Protein AF-0000000074056307 (afdb_homodimer)

Sequence (234 aa):
MEKYLKNLDYAAALPLAQQVDYLPGQVISKTLAQNSAFGLTLFAIDKGEEISAHRSTGDALVIALDGTGEITIDDTKHMLHAGECIVMPAGHPHAVRAPEAFKMLLIVVFPPESATDMEKYLKNLDYAAALPLAQQVDYLPGQVISKTLAQNSAFGLTLFAIDKGEEISAHRSTGDALVIALDGTGEITIDDTKHMLHAGECIVMPAGHPHAVRAPEAFKMLLIVVFPPESATD

Organism: NCBI:txid44742

Solvent-accessible surface area (backbone atoms only — not comparable to full-atom values): 12028 Å² total; per-residue (Å²): 130,88,70,59,58,43,93,62,70,68,77,41,72,37,58,49,60,71,74,49,61,74,41,93,83,33,76,40,73,48,67,30,36,73,60,85,50,32,38,34,32,40,37,13,27,13,52,73,34,69,48,73,71,46,66,40,84,21,26,32,38,39,34,28,55,35,49,35,31,38,36,31,47,80,87,42,79,40,73,38,42,49,55,20,26,34,30,44,57,42,70,42,44,33,31,41,33,11,83,37,45,23,28,34,42,39,38,35,33,37,60,76,79,72,73,77,117,132,88,70,60,56,43,93,62,70,66,76,40,73,37,58,50,60,72,74,49,62,75,42,92,83,33,78,38,74,49,68,30,35,74,58,87,48,34,38,35,31,38,38,14,27,13,54,74,32,67,47,72,72,46,67,41,84,22,25,31,38,41,34,28,54,37,48,35,31,37,37,30,46,78,88,41,79,41,73,38,40,48,55,20,25,33,30,44,56,43,68,41,45,34,30,41,34,10,84,35,44,23,27,33,42,39,37,34,32,36,60,76,79,71,75,77,118

Foldseek 3Di:
DDDQFDQDDPPDDDLPQVSDDDDPPDKDKDWGHDDPFKTKMKIKAAAFGKDDKDFAQFKKKKAWAAAWKWKAWQNDIDIDHHGDMDIHGHPIIMMIHHNHITMIIMMTGHDDDPPPD/DDDQFDQDDPPDDDLPQVSDDDDPPDKDKDWGHDDPFKTKMKIKAAAFGKDDKDFAQFKKKKAWAAAWKWKAWQNDIDIDHHGDMDIHGHPIIMMIHHNHITMIIMMTGHDDDPPPD

Nearest PDB structures (foldseek):
  1yhf-assembly1_A  TM=9.799E-01  e=1.989E-14  Streptococcus pyogenes M1 GAS
  2ozj-assembly2_B-3  TM=9.656E-01  e=4.680E-12  Desulfitobacterium hafniense DCB-2
  3rns-assembly1_A  TM=9.842E-01  e=1.783E-09  Leptotrichia buccalis C-1013-b
  7zyb-assembly1_A  TM=7.632E-01  e=8.418E-08  Bacteroides eggerthii DSM 20697
  2pfw-assembly1_B  TM=7.815E-01  e=1.363E-07  Shewanella frigidimarina NCIMB 400

InterPro domains:
  IPR011051 RmlC-like cupin domain superfamily [SSF51182] (11-112)
  IPR013096 Cupin 2, conserved barrel [PF07883] (42-109)
  IPR014710 RmlC-like jelly roll fold [G3DSA:2.60.120.10] (2-111)

Structure (mmCIF, N/CA/C/O backbone):
data_AF-0000000074056307-model_v1
#
loop_
_entity.id
_entity.type
_entity.pdbx_description
1 polymer Cupin
#
loop_
_atom_site.group_PDB
_atom_site.id
_atom_site.type_symbol
_atom_site.label_atom_id
_atom_site.label_alt_id
_atom_site.label_comp_id
_atom_site.label_asym_id
_atom_site.label_entity_id
_atom_site.label_seq_id
_atom_site.pdbx_PDB_ins_code
_atom_site.Cartn_x
_atom_site.Cartn_y
_atom_site.Cartn_z
_atom_site.occupancy
_atom_site.B_iso_or_equiv
_atom_site.auth_seq_id
_atom_site.auth_comp_id
_atom_site.auth_asym_id
_atom_site.auth_atom_id
_atom_site.pdbx_PDB_model_num
ATOM 1 N N . MET A 1 1 ? 20.797 8.414 9.352 1 61.75 1 MET A N 1
ATOM 2 C CA . MET A 1 1 ? 19.406 8.281 9.789 1 61.75 1 MET A CA 1
ATOM 3 C C . MET A 1 1 ? 18.844 6.926 9.398 1 61.75 1 MET A C 1
ATOM 5 O O . MET A 1 1 ? 19.172 6.383 8.344 1 61.75 1 MET A O 1
ATOM 9 N N . GLU A 1 2 ? 18.203 6.188 10.352 1 80.38 2 GLU A N 1
ATOM 10 C CA . GLU A 1 2 ? 17.766 4.828 10.07 1 80.38 2 GLU A CA 1
ATOM 11 C C . GLU A 1 2 ? 16.625 4.816 9.055 1 80.38 2 GLU A C 1
ATOM 13 O O . GLU A 1 2 ? 15.742 5.684 9.086 1 80.38 2 GLU A O 1
ATOM 18 N N . LYS A 1 3 ? 16.844 4.078 8.008 1 92.38 3 LYS A N 1
ATOM 19 C CA . LYS A 1 3 ? 15.82 3.9 6.988 1 92.38 3 LYS A CA 1
ATOM 20 C C . LYS A 1 3 ? 15.094 2.566 7.16 1 92.38 3 LYS A C 1
ATOM 22 O O . LYS A 1 3 ? 15.734 1.511 7.195 1 92.38 3 LYS A O 1
ATOM 27 N N . TYR A 1 4 ? 13.82 2.689 7.324 1 95.94 4 TYR A N 1
ATOM 28 C CA . TYR A 1 4 ? 13.016 1.491 7.516 1 95.94 4 TYR A CA 1
ATOM 29 C C . TYR A 1 4 ? 12.32 1.09 6.219 1 95.94 4 TYR A C 1
ATOM 31 O O . TYR A 1 4 ? 11.711 0.02 6.141 1 95.94 4 TYR A O 1
ATOM 39 N N . LEU A 1 5 ? 12.32 1.986 5.273 1 97.44 5 LEU A N 1
ATOM 40 C CA . LEU A 1 5 ? 11.938 1.704 3.896 1 97.44 5 LEU A CA 1
ATOM 41 C C . LEU A 1 5 ? 13.148 1.803 2.967 1 97.44 5 LEU A C 1
ATOM 43 O O . LEU A 1 5 ? 14 2.672 3.143 1 97.44 5 LEU A O 1
ATOM 47 N N . LYS A 1 6 ? 13.188 0.95 2.059 1 97.44 6 LYS A N 1
ATOM 48 C CA . LYS A 1 6 ? 14.297 0.977 1.114 1 97.44 6 LYS A CA 1
ATOM 49 C C . LYS A 1 6 ? 13.797 1.051 -0.325 1 97.44 6 LYS A C 1
ATOM 51 O O . LYS A 1 6 ? 12.594 0.936 -0.576 1 97.44 6 LYS A O 1
ATOM 56 N N . ASN A 1 7 ? 14.664 1.436 -1.275 1 97.94 7 ASN A N 1
ATOM 57 C CA . ASN A 1 7 ? 14.461 1.394 -2.721 1 97.94 7 ASN A CA 1
ATOM 58 C C . ASN A 1 7 ? 13.5 2.48 -3.184 1 97.94 7 ASN A C 1
ATOM 60 O O . ASN A 1 7 ? 12.914 2.379 -4.266 1 97.94 7 ASN A O 1
ATOM 64 N N . LEU A 1 8 ? 13.188 3.391 -2.406 1 98.19 8 LEU A N 1
ATOM 65 C CA . LEU A 1 8 ? 12.461 4.605 -2.748 1 98.19 8 LEU A CA 1
ATOM 66 C C . LEU A 1 8 ? 13.188 5.844 -2.23 1 98.19 8 LEU A C 1
ATOM 68 O O . LEU A 1 8 ? 13.727 5.832 -1.121 1 98.19 8 LEU A O 1
ATOM 72 N N . ASP A 1 9 ? 13.25 6.91 -2.998 1 97.69 9 ASP A N 1
ATOM 73 C CA . ASP A 1 9 ? 13.758 8.188 -2.502 1 97.69 9 ASP A CA 1
ATOM 74 C C . ASP A 1 9 ? 12.836 8.758 -1.421 1 97.69 9 ASP A C 1
ATOM 76 O O . ASP A 1 9 ? 11.617 8.656 -1.519 1 97.69 9 ASP A O 1
ATOM 80 N N . TYR A 1 10 ? 13.469 9.344 -0.453 1 97.69 10 TYR A N 1
ATOM 81 C CA . TYR A 1 10 ? 12.727 9.969 0.637 1 97.69 10 TYR A CA 1
ATOM 82 C C . TYR A 1 10 ? 12.344 11.398 0.29 1 97.69 10 TYR A C 1
ATOM 84 O O . TYR A 1 10 ? 13.055 12.07 -0.469 1 97.69 10 TYR A O 1
ATOM 92 N N . ALA A 1 11 ? 11.211 11.844 0.815 1 97.62 11 ALA A N 1
ATOM 93 C CA . ALA A 1 11 ? 10.766 13.234 0.749 1 97.62 11 ALA A CA 1
ATOM 94 C C . ALA A 1 11 ? 10.695 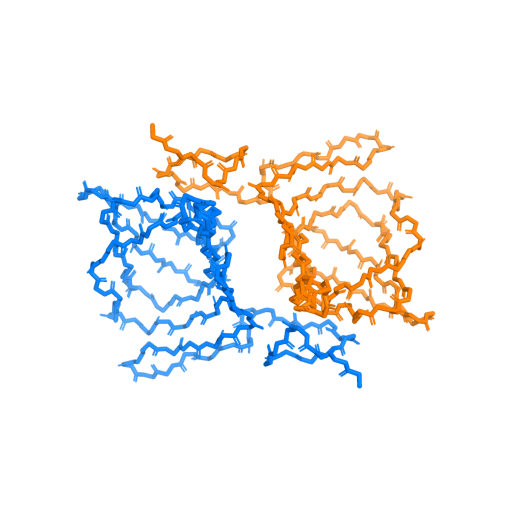13.719 -0.696 1 97.62 11 ALA A C 1
ATOM 96 O O . ALA A 1 11 ? 11.148 14.82 -1.012 1 97.62 11 ALA A O 1
ATOM 97 N N . ALA A 1 12 ? 10.188 12.875 -1.576 1 98.25 12 ALA A N 1
ATOM 98 C CA . ALA A 1 12 ? 9.938 13.203 -2.979 1 98.25 12 ALA A CA 1
ATOM 99 C C . ALA A 1 12 ? 8.68 12.508 -3.492 1 98.25 12 ALA A C 1
ATOM 101 O O . ALA A 1 12 ? 8.469 11.32 -3.23 1 98.25 12 ALA A O 1
ATOM 102 N N . ALA A 1 13 ? 7.84 13.258 -4.184 1 98.75 13 ALA A N 1
ATOM 103 C CA . ALA A 1 13 ? 6.707 12.641 -4.859 1 98.75 13 ALA A CA 1
ATOM 104 C C . ALA A 1 13 ? 7.168 11.789 -6.043 1 98.75 13 ALA A C 1
ATOM 106 O O . ALA A 1 13 ? 7.855 12.289 -6.938 1 98.75 13 ALA A O 1
ATOM 107 N N . LEU A 1 14 ? 6.82 10.602 -6.027 1 98.88 14 LEU A N 1
ATOM 108 C CA . LEU A 1 14 ? 7.266 9.656 -7.055 1 98.88 14 LEU A CA 1
ATOM 109 C C . LEU A 1 14 ? 6.074 8.961 -7.703 1 98.88 14 LEU A C 1
ATOM 111 O O . LEU A 1 14 ? 5.121 8.586 -7.02 1 98.88 14 LEU A O 1
ATOM 115 N N . PRO A 1 15 ? 6.07 8.789 -9.023 1 98.81 15 PRO A N 1
ATOM 116 C CA . PRO A 1 15 ? 5.07 7.898 -9.609 1 98.81 15 PRO A CA 1
ATOM 117 C C . PRO A 1 15 ? 5.266 6.441 -9.195 1 98.81 15 PRO A C 1
ATOM 119 O O . PRO A 1 15 ? 6.234 5.801 -9.617 1 98.81 15 PRO A O 1
ATOM 122 N N . LEU A 1 16 ? 4.395 5.902 -8.438 1 98.88 16 LEU A N 1
ATOM 123 C CA . LEU A 1 16 ? 4.613 4.621 -7.773 1 98.88 16 LEU A CA 1
ATOM 124 C C . LEU A 1 16 ? 4.809 3.508 -8.797 1 98.88 16 LEU A C 1
ATOM 126 O O . LEU A 1 16 ? 5.738 2.709 -8.68 1 98.88 16 LEU A O 1
ATOM 130 N N . ALA A 1 17 ? 3.945 3.48 -9.82 1 98.81 17 ALA A N 1
ATOM 131 C CA . ALA A 1 17 ? 4.012 2.418 -10.812 1 98.81 17 ALA A CA 1
ATOM 132 C C . ALA A 1 17 ? 5.332 2.457 -11.578 1 98.81 17 ALA A C 1
ATOM 134 O O . ALA A 1 17 ? 5.766 1.447 -12.133 1 98.81 17 ALA A O 1
ATOM 135 N N . GLN A 1 18 ? 5.988 3.578 -11.57 1 98.75 18 GLN A N 1
ATOM 136 C CA . GLN A 1 18 ? 7.223 3.742 -12.336 1 98.75 18 GLN A CA 1
ATOM 137 C C . GLN A 1 18 ? 8.445 3.4 -11.484 1 98.75 18 GLN A C 1
ATOM 139 O O . GLN A 1 18 ? 9.578 3.449 -11.969 1 98.75 18 GLN A O 1
ATOM 144 N N . GLN A 1 19 ? 8.219 3.045 -10.258 1 98.81 19 GLN A N 1
ATOM 145 C CA . GLN A 1 19 ? 9.328 2.67 -9.383 1 98.81 19 GLN A CA 1
ATOM 146 C C . GLN A 1 19 ? 9.758 1.227 -9.633 1 98.81 19 GLN A C 1
ATOM 148 O O . GLN A 1 19 ? 10.688 0.733 -8.992 1 98.81 19 GLN A O 1
ATOM 153 N N . VAL A 1 20 ? 9.133 0.511 -10.469 1 98.75 20 VAL A N 1
ATOM 154 C CA . VAL A 1 20 ? 9.516 -0.81 -10.961 1 98.75 20 VAL A CA 1
ATOM 155 C C . VAL A 1 20 ? 9.227 -0.902 -12.461 1 98.75 20 VAL A C 1
ATOM 157 O O . VAL A 1 20 ? 8.203 -0.395 -12.93 1 98.75 20 VAL A O 1
ATOM 160 N N . ASP A 1 21 ? 10.094 -1.549 -13.203 1 98.62 21 ASP A N 1
ATOM 161 C CA . ASP A 1 21 ? 9.961 -1.559 -14.656 1 98.62 21 ASP A CA 1
ATOM 162 C C . ASP A 1 21 ? 9.664 -2.967 -15.164 1 98.62 21 ASP A C 1
ATOM 164 O O . ASP A 1 21 ? 10.18 -3.949 -14.633 1 98.62 21 ASP A O 1
ATOM 168 N N . TYR A 1 22 ? 8.852 -2.943 -16.203 1 98.62 22 TYR A N 1
ATOM 169 C CA . TYR A 1 22 ? 8.688 -4.195 -16.938 1 98.62 22 TYR A CA 1
ATOM 170 C C . TYR A 1 22 ? 9.984 -4.602 -17.625 1 98.62 22 TYR A C 1
ATOM 172 O O . TYR A 1 22 ? 10.703 -3.756 -18.156 1 98.62 22 TYR A O 1
ATOM 180 N N . LEU A 1 23 ? 10.305 -5.871 -17.531 1 98.56 23 LEU A N 1
ATOM 181 C CA . LEU A 1 23 ? 11.359 -6.461 -18.359 1 98.56 23 LEU A CA 1
ATOM 182 C C . LEU A 1 23 ? 10.836 -7.676 -19.109 1 98.56 23 LEU A C 1
ATOM 184 O O . LEU A 1 23 ? 10.086 -8.484 -18.562 1 98.56 23 LEU A O 1
ATOM 188 N N . PRO A 1 24 ? 11.219 -7.738 -20.359 1 98.12 24 PRO A N 1
ATOM 189 C CA . PRO A 1 24 ? 10.664 -8.805 -21.203 1 98.12 24 PRO A CA 1
ATOM 190 C C . PRO A 1 24 ? 10.875 -10.195 -20.594 1 98.12 24 PRO A C 1
ATOM 192 O O . PRO A 1 24 ? 12.008 -10.562 -20.281 1 98.12 24 PRO A O 1
ATOM 195 N N . GLY A 1 25 ? 9.742 -10.898 -20.422 1 98.5 25 GLY A N 1
ATOM 196 C CA . GLY A 1 25 ? 9.773 -12.289 -20 1 98.5 25 GLY A CA 1
ATOM 197 C C . GLY A 1 25 ? 10.148 -12.469 -18.547 1 98.5 25 GLY A C 1
ATOM 198 O O . GLY A 1 25 ? 10.586 -13.539 -18.141 1 98.5 25 GLY A O 1
ATOM 199 N N . GLN A 1 26 ? 10.039 -11.422 -17.719 1 98.5 26 GLN A N 1
ATOM 200 C CA . GLN A 1 26 ? 10.547 -11.508 -16.344 1 98.5 26 GLN A CA 1
ATOM 201 C C . GLN A 1 26 ? 9.492 -11.039 -15.344 1 98.5 26 GLN A C 1
ATOM 203 O O . GLN A 1 26 ? 8.547 -10.344 -15.711 1 98.5 26 GLN A O 1
ATOM 208 N N . VAL A 1 27 ? 9.578 -11.57 -14.219 1 98.75 27 VAL A N 1
ATOM 209 C CA . VAL A 1 27 ? 8.969 -11 -13.016 1 98.75 27 VAL A CA 1
ATOM 210 C C . VAL A 1 27 ? 10.016 -10.234 -12.219 1 98.75 27 VAL A C 1
ATOM 212 O O . VAL A 1 27 ? 11.016 -10.805 -11.773 1 98.75 27 VAL A O 1
ATOM 215 N N . ILE A 1 28 ? 9.852 -8.922 -12.148 1 98.75 28 ILE A N 1
ATOM 216 C CA . ILE A 1 28 ? 10.781 -8.07 -11.414 1 98.75 28 ILE A CA 1
ATOM 217 C C . ILE A 1 28 ? 10.156 -7.66 -10.086 1 98.75 28 ILE A C 1
ATOM 219 O O . ILE A 1 28 ? 8.961 -7.355 -10.016 1 98.75 28 ILE A O 1
ATOM 223 N N . SER A 1 29 ? 10.906 -7.652 -9 1 98.44 29 SER A N 1
ATOM 224 C CA . SER A 1 29 ? 10.391 -7.223 -7.707 1 98.44 29 SER A CA 1
ATOM 225 C C . SER A 1 29 ? 11.352 -6.262 -7.02 1 98.44 29 SER A C 1
ATOM 227 O O . SER A 1 29 ? 12.547 -6.25 -7.324 1 98.44 29 SER A O 1
ATOM 229 N N . LYS A 1 30 ? 10.852 -5.418 -6.254 1 98.5 30 LYS A N 1
ATOM 230 C CA . LYS A 1 30 ? 11.562 -4.496 -5.375 1 98.5 30 LYS A CA 1
ATOM 231 C C . LYS A 1 30 ? 10.961 -4.496 -3.973 1 98.5 30 LYS A C 1
ATOM 233 O O . LYS A 1 30 ? 9.836 -4.027 -3.771 1 98.5 30 LYS A O 1
ATOM 238 N N . THR A 1 31 ? 11.711 -5.051 -3.023 1 98.69 31 THR A N 1
ATOM 239 C CA . THR A 1 31 ? 11.234 -5.051 -1.645 1 98.69 31 THR A CA 1
ATOM 240 C C . THR A 1 31 ? 11.438 -3.68 -1.005 1 98.69 31 THR A C 1
ATOM 242 O O . THR A 1 31 ? 12.539 -3.125 -1.046 1 98.69 31 THR A O 1
ATOM 245 N N . LEU A 1 32 ? 10.453 -3.154 -0.424 1 98.75 32 LEU A N 1
ATOM 246 C CA . LEU A 1 32 ? 10.508 -1.835 0.195 1 98.75 32 LEU A CA 1
ATOM 247 C C . LEU A 1 32 ? 10.719 -1.95 1.702 1 98.75 32 LEU A C 1
ATOM 249 O O . LEU A 1 32 ? 11.328 -1.073 2.318 1 98.75 32 LEU A O 1
ATOM 253 N N . ALA A 1 33 ? 10.125 -2.984 2.295 1 98.12 33 ALA A N 1
ATOM 254 C CA . ALA A 1 33 ? 10.266 -3.305 3.715 1 98.12 33 ALA A CA 1
ATOM 255 C C . ALA A 1 33 ? 9.867 -4.754 3.99 1 98.12 33 ALA A C 1
ATOM 257 O O . ALA A 1 33 ? 9.023 -5.316 3.291 1 98.12 33 ALA A O 1
ATOM 258 N N . GLN A 1 34 ? 10.516 -5.301 4.941 1 96.44 34 GLN A N 1
ATOM 259 C CA . GLN A 1 34 ? 10.203 -6.672 5.328 1 96.44 34 GLN A CA 1
ATOM 260 C C . GLN A 1 34 ? 10.688 -6.977 6.738 1 96.44 34 GLN A C 1
ATOM 262 O O . GLN A 1 34 ? 11.805 -6.605 7.109 1 96.44 34 GLN A O 1
ATOM 267 N N . ASN A 1 35 ? 9.859 -7.57 7.488 1 94.19 35 ASN A N 1
ATOM 268 C CA . ASN A 1 35 ? 10.227 -8.141 8.781 1 94.19 35 ASN A CA 1
ATOM 269 C C . ASN A 1 35 ? 9.312 -9.305 9.164 1 94.19 35 ASN A C 1
ATOM 271 O O . ASN A 1 35 ? 8.656 -9.891 8.297 1 94.19 35 ASN A O 1
ATOM 275 N N . SER A 1 36 ? 9.352 -9.727 10.445 1 93.44 36 SER A N 1
ATOM 276 C CA . SER A 1 36 ? 8.609 -10.914 10.844 1 93.44 36 SER A CA 1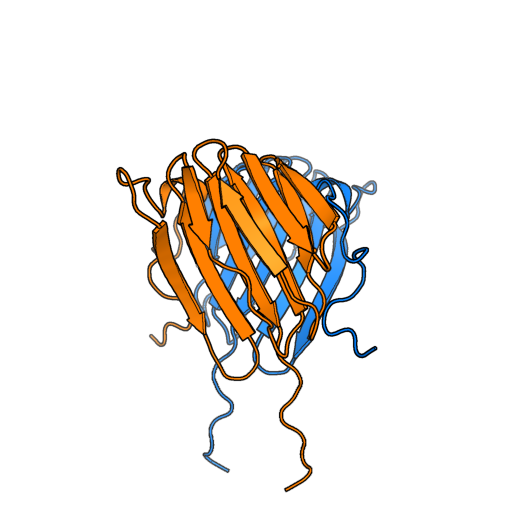
ATOM 277 C C . SER A 1 36 ? 7.105 -10.664 10.812 1 93.44 36 SER A C 1
ATOM 279 O O . SER A 1 36 ? 6.312 -11.602 10.773 1 93.44 36 SER A O 1
ATOM 281 N N . ALA A 1 37 ? 6.699 -9.383 10.766 1 95.19 37 ALA A N 1
ATOM 282 C CA . ALA A 1 37 ? 5.281 -9.062 10.922 1 95.19 37 ALA A CA 1
ATOM 283 C C . ALA A 1 37 ? 4.641 -8.758 9.57 1 95.19 37 ALA A C 1
ATOM 285 O O . ALA A 1 37 ? 3.416 -8.82 9.43 1 95.19 37 ALA A O 1
ATOM 286 N N . PHE A 1 38 ? 5.539 -8.344 8.641 1 96.62 38 PHE A N 1
ATOM 287 C CA . PHE A 1 38 ? 4.914 -7.973 7.371 1 96.62 38 PHE A CA 1
ATOM 288 C C . PHE A 1 38 ? 5.953 -7.91 6.258 1 96.62 38 PHE A C 1
ATOM 290 O O . PHE A 1 38 ? 7.152 -8.008 6.512 1 96.62 38 PHE A O 1
ATOM 297 N N . GLY A 1 39 ? 5.516 -7.789 5.047 1 97.88 39 GLY A N 1
ATOM 298 C CA . GLY A 1 39 ? 6.305 -7.516 3.857 1 97.88 39 GLY A CA 1
ATOM 299 C C . GLY A 1 39 ? 5.641 -6.527 2.916 1 97.88 39 GLY A C 1
ATOM 300 O O . GLY A 1 39 ? 4.418 -6.523 2.777 1 97.88 39 GLY A O 1
ATOM 301 N N . LEU A 1 40 ? 6.402 -5.695 2.299 1 98.81 40 LEU A N 1
ATOM 302 C CA . LEU A 1 40 ? 6.008 -4.664 1.345 1 98.81 40 LEU A CA 1
ATOM 303 C C . LEU A 1 40 ? 6.875 -4.719 0.093 1 98.81 40 LEU A C 1
ATOM 305 O O . LEU A 1 40 ? 8.07 -4.414 0.147 1 98.81 40 LEU A O 1
ATOM 309 N N . THR A 1 41 ? 6.258 -5.125 -0.997 1 98.88 41 THR A N 1
ATOM 310 C CA . THR A 1 41 ? 7.062 -5.398 -2.182 1 98.88 41 THR A CA 1
ATOM 311 C C . THR A 1 41 ? 6.352 -4.918 -3.443 1 98.88 41 THR A C 1
ATOM 313 O O . THR A 1 41 ? 5.148 -5.137 -3.604 1 98.88 41 THR A O 1
ATOM 316 N N . LEU A 1 42 ? 7.086 -4.258 -4.348 1 98.94 42 LEU A N 1
ATOM 317 C CA . LEU A 1 42 ? 6.613 -3.949 -5.691 1 98.94 42 LEU A CA 1
ATOM 318 C C . LEU A 1 42 ? 6.926 -5.094 -6.652 1 98.94 42 LEU A C 1
ATOM 320 O O . LEU A 1 42 ? 7.992 -5.703 -6.57 1 98.94 42 LEU A O 1
ATOM 324 N N . PHE A 1 43 ? 5.996 -5.34 -7.582 1 98.88 43 PHE A N 1
ATOM 325 C CA . PHE A 1 43 ? 6.227 -6.312 -8.641 1 98.88 43 PHE A CA 1
ATOM 326 C C . PHE A 1 43 ? 5.875 -5.719 -10.008 1 98.88 43 PHE A C 1
ATOM 328 O O . PHE A 1 43 ? 4.902 -4.977 -10.133 1 98.88 43 PHE A O 1
ATOM 335 N N . ALA A 1 44 ? 6.648 -6.043 -10.969 1 98.94 44 ALA A N 1
ATOM 336 C CA . ALA A 1 44 ? 6.309 -5.91 -12.383 1 98.94 44 ALA A CA 1
ATOM 337 C C . ALA A 1 44 ? 6.363 -7.266 -13.086 1 98.94 44 ALA A C 1
ATOM 339 O O . ALA A 1 44 ? 7.398 -7.934 -13.078 1 98.94 44 ALA A O 1
ATOM 340 N N . ILE A 1 45 ? 5.297 -7.652 -13.625 1 98.88 45 ILE A N 1
ATOM 341 C CA . ILE A 1 45 ? 5.16 -8.953 -14.266 1 98.88 45 ILE A CA 1
ATOM 342 C C . ILE A 1 45 ? 4.879 -8.773 -15.75 1 98.88 45 ILE A C 1
ATOM 344 O O . ILE A 1 45 ? 3.838 -8.234 -16.125 1 98.88 45 ILE A O 1
ATOM 348 N N . ASP A 1 46 ? 5.777 -9.203 -16.578 1 98.88 46 ASP A N 1
ATOM 349 C CA . ASP A 1 46 ? 5.594 -9.047 -18.016 1 98.88 46 ASP A CA 1
ATOM 350 C C . ASP A 1 46 ? 4.434 -9.914 -18.516 1 98.88 46 ASP A C 1
ATOM 352 O O . ASP A 1 46 ? 4.035 -10.867 -17.844 1 98.88 46 ASP A O 1
ATOM 356 N N . LYS A 1 47 ? 3.893 -9.461 -19.641 1 98.56 47 LYS A N 1
ATOM 357 C CA . LYS A 1 47 ? 2.809 -10.211 -20.266 1 98.56 47 LYS A CA 1
ATOM 358 C C . LYS A 1 47 ? 3.158 -11.688 -20.391 1 98.56 47 LYS A C 1
ATOM 360 O O . LYS A 1 47 ? 4.23 -12.039 -20.891 1 98.56 47 LYS A O 1
ATOM 365 N N . GLY A 1 48 ? 2.27 -12.477 -19.891 1 98.25 48 GLY A N 1
ATOM 366 C CA . GLY A 1 48 ? 2.438 -13.914 -20.047 1 98.25 48 GLY A CA 1
ATOM 367 C C . GLY A 1 48 ? 3.152 -14.555 -18.875 1 98.25 48 GLY A C 1
ATOM 368 O O . GLY A 1 48 ? 3.139 -15.781 -18.719 1 98.25 48 GLY A O 1
ATOM 369 N N . GLU A 1 49 ? 3.793 -13.805 -18.016 1 98.56 49 GLU A N 1
ATOM 370 C CA . GLU A 1 49 ? 4.504 -14.328 -16.844 1 98.56 49 GLU A CA 1
ATOM 371 C C . GLU A 1 49 ? 3.564 -14.5 -15.664 1 98.56 49 GLU A C 1
ATOM 373 O O . GLU A 1 49 ? 2.426 -14.031 -15.688 1 98.56 49 GLU A O 1
ATOM 378 N N . GLU A 1 50 ? 4.055 -15.258 -14.688 1 98.12 50 GLU A N 1
ATOM 379 C CA . GLU A 1 50 ? 3.211 -15.555 -13.539 1 98.12 50 GLU A CA 1
ATOM 380 C C . GLU A 1 50 ? 4.055 -15.797 -12.289 1 98.12 50 GLU A C 1
ATOM 382 O O . GLU A 1 50 ? 5.258 -16.047 -12.383 1 98.12 50 GLU A O 1
ATOM 387 N N . ILE A 1 51 ? 3.469 -15.555 -11.211 1 97.62 51 ILE A N 1
ATOM 388 C CA . ILE A 1 51 ? 3.924 -16.078 -9.93 1 97.62 51 ILE A CA 1
ATOM 389 C C . ILE A 1 51 ? 3.105 -17.312 -9.547 1 97.62 51 ILE A C 1
ATOM 391 O O . ILE A 1 51 ? 1.899 -17.203 -9.312 1 97.62 51 ILE A O 1
ATOM 395 N N . SER A 1 52 ? 3.75 -18.391 -9.445 1 95.69 52 SER A N 1
ATOM 396 C CA . SER A 1 52 ? 3.098 -19.688 -9.289 1 95.69 52 SER A CA 1
ATOM 397 C C . SER A 1 52 ? 2.359 -19.766 -7.953 1 95.69 52 SER A C 1
ATOM 399 O O . SER A 1 52 ? 2.67 -19.031 -7.02 1 95.69 52 SER A O 1
ATOM 401 N N . ALA A 1 53 ? 1.499 -20.688 -7.898 1 94.5 53 ALA A N 1
ATOM 402 C CA . ALA A 1 53 ? 0.649 -20.859 -6.723 1 94.5 53 ALA A CA 1
ATOM 403 C C . ALA A 1 53 ? 1.484 -21.172 -5.484 1 94.5 53 ALA A C 1
ATOM 405 O O . ALA A 1 53 ? 2.449 -21.938 -5.551 1 94.5 53 ALA A O 1
ATOM 406 N N . HIS A 1 54 ? 1.161 -20.531 -4.414 1 94.25 54 HIS A N 1
ATOM 407 C CA . HIS A 1 54 ? 1.742 -20.812 -3.105 1 94.25 54 HIS A CA 1
ATOM 408 C C . HIS A 1 54 ? 0.808 -20.359 -1.983 1 94.25 54 HIS A C 1
ATOM 410 O O . HIS A 1 54 ? -0.269 -19.828 -2.242 1 94.25 54 HIS A O 1
ATOM 416 N N . ARG A 1 55 ? 1.154 -20.781 -0.781 1 94.88 55 ARG A N 1
ATOM 417 C CA . ARG A 1 55 ? 0.413 -20.391 0.408 1 94.88 55 ARG A CA 1
ATOM 418 C C . ARG A 1 55 ? 1.24 -19.438 1.274 1 94.88 55 ARG A C 1
ATOM 420 O O . ARG A 1 55 ? 2.465 -19.562 1.343 1 94.88 55 ARG A O 1
ATOM 427 N N . SER A 1 56 ? 0.553 -18.516 1.771 1 94.19 56 SER A N 1
ATOM 428 C CA . SER A 1 56 ? 1.164 -17.641 2.766 1 94.19 56 SER A CA 1
ATOM 429 C C . SER A 1 56 ? 0.554 -17.859 4.145 1 94.19 56 SER A C 1
ATOM 431 O O . SER A 1 56 ? -0.633 -18.172 4.262 1 94.19 56 SER A O 1
ATOM 433 N N . THR A 1 57 ? 1.35 -17.703 5.234 1 95.38 57 THR A N 1
ATOM 434 C CA . THR A 1 57 ? 0.827 -17.781 6.594 1 95.38 57 THR A CA 1
ATOM 435 C C . THR A 1 57 ? 0.055 -16.516 6.953 1 95.38 57 THR A C 1
ATOM 437 O O . THR A 1 57 ? -0.713 -16.5 7.918 1 95.38 57 THR A O 1
ATOM 440 N N . GLY A 1 58 ? 0.249 -15.469 6.238 1 97.38 58 GLY A N 1
ATOM 441 C CA . GLY A 1 58 ? -0.417 -14.195 6.48 1 97.38 58 GLY A CA 1
ATOM 442 C C . GLY A 1 58 ? -1.424 -13.836 5.402 1 97.38 58 GLY A C 1
ATOM 443 O O . GLY A 1 58 ? -1.516 -14.516 4.379 1 97.38 58 GLY A O 1
ATOM 444 N N . ASP A 1 59 ? -2.215 -12.867 5.688 1 98.31 59 ASP A N 1
ATOM 445 C CA . ASP A 1 59 ? -3.061 -12.266 4.664 1 98.31 59 ASP A CA 1
ATOM 446 C C . ASP A 1 59 ? -2.232 -11.422 3.695 1 98.31 59 ASP A C 1
ATOM 448 O O . ASP A 1 59 ? -1.32 -10.703 4.113 1 98.31 59 ASP A O 1
ATOM 452 N N . ALA A 1 60 ? -2.562 -11.539 2.439 1 98.44 60 ALA A N 1
ATOM 453 C CA . ALA A 1 60 ? -1.861 -10.766 1.417 1 98.44 60 ALA A CA 1
ATOM 454 C C . ALA A 1 60 ? -2.805 -9.789 0.725 1 98.44 60 ALA A C 1
ATOM 456 O O . ALA A 1 60 ? -3.881 -10.172 0.263 1 98.44 60 ALA A O 1
ATOM 457 N N . LEU A 1 61 ? -2.447 -8.57 0.74 1 98.81 61 LEU A N 1
ATOM 458 C CA . LEU A 1 61 ? -3.152 -7.52 0.012 1 98.81 61 LEU A CA 1
ATOM 459 C C . LEU A 1 61 ? -2.404 -7.148 -1.264 1 98.81 61 LEU A C 1
ATOM 461 O O . LEU A 1 61 ? -1.229 -6.773 -1.213 1 98.81 61 LEU A O 1
ATOM 465 N N . VAL A 1 62 ? -3.043 -7.32 -2.377 1 98.94 62 VAL A N 1
ATOM 466 C CA . VAL A 1 62 ? -2.504 -6.91 -3.67 1 98.94 62 VAL A CA 1
ATOM 467 C C . VAL A 1 62 ? -3.188 -5.625 -4.129 1 98.94 62 VAL A C 1
ATOM 469 O O . VAL A 1 62 ? -4.418 -5.543 -4.156 1 98.94 62 VAL A O 1
ATOM 472 N N . ILE A 1 63 ? -2.412 -4.652 -4.449 1 98.94 63 ILE A N 1
ATOM 473 C CA . ILE A 1 63 ? -2.898 -3.424 -5.066 1 98.94 63 ILE A CA 1
ATOM 474 C C . ILE A 1 63 ? -2.375 -3.324 -6.5 1 98.94 63 ILE A C 1
ATOM 476 O O . ILE A 1 63 ? -1.163 -3.27 -6.723 1 98.94 63 ILE A O 1
ATOM 480 N N . ALA A 1 64 ? -3.264 -3.295 -7.422 1 98.94 64 ALA A N 1
ATOM 481 C CA . ALA A 1 64 ? -2.877 -3.178 -8.82 1 98.94 64 ALA A CA 1
ATOM 482 C C . ALA A 1 64 ? -2.482 -1.744 -9.164 1 98.94 64 ALA A C 1
ATOM 484 O O . ALA A 1 64 ? -3.242 -0.807 -8.906 1 98.94 64 ALA A O 1
ATOM 485 N N . LEU A 1 65 ? -1.354 -1.599 -9.766 1 98.88 65 LEU A N 1
ATOM 486 C CA . LEU A 1 65 ? -0.823 -0.27 -10.047 1 98.88 65 LEU A CA 1
ATOM 487 C C . LEU A 1 65 ? -0.914 0.05 -11.531 1 98.88 65 LEU A C 1
ATOM 489 O O . LEU A 1 65 ? -1.06 1.213 -11.914 1 98.88 65 LEU A O 1
ATOM 493 N N . ASP A 1 66 ? -0.696 -0.898 -12.336 1 98.88 66 ASP A N 1
ATOM 494 C CA . ASP A 1 66 ? -0.678 -0.764 -13.789 1 98.88 66 ASP A CA 1
ATOM 495 C C . ASP A 1 66 ? -1.079 -2.072 -14.469 1 98.88 66 ASP A C 1
ATOM 497 O O . ASP A 1 66 ? -0.689 -3.154 -14.023 1 98.88 66 ASP A O 1
ATOM 501 N N . GLY A 1 67 ? -1.885 -1.965 -15.539 1 98.62 67 GLY A N 1
ATOM 502 C CA . GLY A 1 67 ? -2.275 -3.139 -16.312 1 98.62 67 GLY A CA 1
ATOM 503 C C . GLY A 1 67 ? -3.344 -3.969 -15.625 1 98.62 67 GLY A C 1
ATOM 504 O O . GLY A 1 67 ? -4.188 -3.432 -14.898 1 98.62 67 GLY A O 1
ATOM 505 N N . THR A 1 68 ? -3.416 -5.207 -16.016 1 98.5 68 THR A N 1
ATOM 506 C CA . THR A 1 68 ? -4.414 -6.141 -15.5 1 98.5 68 THR A CA 1
ATOM 507 C C . THR A 1 68 ? -3.766 -7.461 -15.094 1 98.5 68 THR A C 1
ATOM 509 O O . THR A 1 68 ? -2.959 -8.016 -15.844 1 98.5 68 THR A O 1
ATOM 512 N N . GLY A 1 69 ? -4.07 -7.906 -13.906 1 98.75 69 GLY A N 1
ATOM 513 C CA . GLY A 1 69 ? -3.611 -9.195 -13.406 1 98.75 69 GLY A CA 1
ATOM 514 C C . GLY A 1 69 ? -4.742 -10.18 -13.164 1 98.75 69 GLY A C 1
ATOM 515 O O . GLY A 1 69 ? -5.871 -9.773 -12.875 1 98.75 69 GLY A O 1
ATOM 516 N N . GLU A 1 70 ? -4.453 -11.391 -13.344 1 98.81 70 GLU A N 1
ATOM 517 C CA . GLU A 1 70 ? -5.348 -12.469 -12.938 1 98.81 70 GLU A CA 1
ATOM 518 C C . GLU A 1 70 ? -4.895 -13.094 -11.617 1 98.81 70 GLU A C 1
ATOM 520 O O . GLU A 1 70 ? -3.799 -13.648 -11.531 1 98.81 70 GLU A O 1
ATOM 525 N N . ILE A 1 71 ? -5.738 -13.008 -10.617 1 98.81 71 ILE A N 1
ATOM 526 C CA . ILE A 1 71 ? -5.457 -13.547 -9.297 1 98.81 71 ILE A CA 1
ATOM 527 C C . ILE A 1 71 ? -6.297 -14.797 -9.055 1 98.81 71 ILE A C 1
ATOM 529 O O . ILE A 1 71 ? -7.523 -14.758 -9.18 1 98.81 71 ILE A O 1
ATOM 533 N N . THR A 1 72 ? -5.664 -15.859 -8.781 1 98.69 72 THR A N 1
ATOM 534 C CA . THR A 1 72 ? -6.371 -17.094 -8.461 1 98.69 72 THR A CA 1
ATOM 535 C C . THR A 1 72 ? -6.309 -17.375 -6.965 1 98.69 72 THR A C 1
ATOM 537 O O . THR A 1 72 ? -5.223 -17.422 -6.379 1 98.69 72 THR A O 1
ATOM 540 N N . ILE A 1 73 ? -7.5 -17.484 -6.375 1 98.12 73 ILE A N 1
ATOM 541 C CA . ILE A 1 73 ? -7.625 -17.859 -4.973 1 98.12 73 ILE A CA 1
ATOM 542 C C . ILE A 1 73 ? -8.477 -19.125 -4.855 1 98.12 73 ILE A C 1
ATOM 544 O O . ILE A 1 73 ? -9.641 -19.141 -5.27 1 98.12 73 ILE A O 1
ATOM 548 N N . ASP A 1 74 ? -8.031 -20.188 -4.191 1 96.06 74 ASP A N 1
ATOM 549 C CA . ASP A 1 74 ? -8.75 -21.453 -4.07 1 96.06 74 ASP A CA 1
ATOM 550 C C . ASP A 1 74 ? -9.367 -21.859 -5.402 1 96.06 74 ASP A C 1
ATOM 552 O O . ASP A 1 74 ? -10.562 -22.172 -5.465 1 96.06 74 ASP A O 1
ATOM 556 N N . ASP A 1 75 ? -8.805 -21.672 -6.465 1 94.38 75 ASP A N 1
ATOM 557 C CA . ASP A 1 75 ? -9.188 -22.125 -7.805 1 94.38 75 ASP A CA 1
ATOM 558 C C . ASP A 1 75 ? -10.188 -21.156 -8.43 1 94.38 75 ASP A C 1
ATOM 560 O O . ASP A 1 75 ? -10.805 -21.469 -9.453 1 94.38 75 ASP A O 1
ATOM 564 N N . THR A 1 76 ? -10.523 -20.094 -7.719 1 98.06 76 THR A N 1
ATOM 565 C CA . THR A 1 76 ? -11.352 -19.031 -8.281 1 98.06 76 THR A CA 1
ATOM 566 C C . THR A 1 76 ? -10.492 -17.922 -8.867 1 98.06 76 THR A C 1
ATOM 568 O O . THR A 1 76 ? -9.578 -17.406 -8.203 1 98.06 76 THR A O 1
ATOM 571 N N . LYS A 1 77 ? -10.789 -17.5 -10.055 1 98.44 77 LYS A N 1
ATOM 572 C CA . LYS A 1 77 ? -10.031 -16.469 -10.742 1 98.44 77 LYS A CA 1
ATOM 573 C C . LYS A 1 77 ? -10.695 -15.102 -10.57 1 98.44 77 LYS A C 1
ATOM 575 O O . LYS A 1 77 ? -11.914 -14.984 -10.656 1 98.44 77 LYS A O 1
ATOM 580 N N . HIS A 1 78 ? -9.883 -14.148 -10.312 1 98.69 78 HIS A N 1
ATOM 581 C CA . HIS A 1 78 ? -10.289 -12.75 -10.227 1 98.69 78 HIS A CA 1
ATOM 582 C C . HIS A 1 78 ? -9.43 -11.875 -11.125 1 98.69 78 HIS A C 1
ATOM 584 O O . HIS A 1 78 ? -8.195 -11.93 -11.07 1 98.69 78 HIS A O 1
ATOM 590 N N . MET A 1 79 ? -10.086 -11.109 -11.953 1 98.75 79 MET A N 1
ATOM 591 C CA . MET A 1 79 ? -9.336 -10.102 -12.695 1 98.75 79 MET A CA 1
ATOM 592 C C . MET A 1 79 ? -9.164 -8.836 -11.859 1 98.75 79 MET A C 1
ATOM 594 O O . MET A 1 79 ? -10.117 -8.344 -11.258 1 98.75 79 MET A O 1
ATOM 598 N N . LEU A 1 80 ? -7.988 -8.383 -11.805 1 98.81 80 LEU A N 1
ATOM 599 C CA . LEU A 1 80 ? -7.648 -7.203 -11.016 1 98.81 80 LEU A CA 1
ATOM 600 C C . LEU A 1 80 ? -7.09 -6.098 -11.898 1 98.81 80 LEU A C 1
ATOM 602 O O . LEU A 1 80 ? -6.039 -6.266 -12.523 1 98.81 80 LEU A O 1
ATOM 606 N N . HIS A 1 81 ? -7.746 -4.949 -11.93 1 98.69 81 HIS A N 1
ATOM 607 C CA . HIS A 1 81 ? -7.355 -3.822 -12.766 1 98.69 81 HIS A CA 1
ATOM 608 C C . HIS A 1 81 ? -6.684 -2.73 -11.938 1 98.69 81 HIS A C 1
ATOM 610 O O . HIS A 1 81 ? -6.93 -2.617 -10.734 1 98.69 81 HIS A O 1
ATOM 616 N N . ALA A 1 82 ? -5.844 -1.938 -12.688 1 98.69 82 ALA A N 1
ATOM 617 C CA . ALA A 1 82 ? -5.184 -0.829 -12 1 98.69 82 ALA A CA 1
ATOM 618 C C . ALA A 1 82 ? -6.18 -0.026 -11.172 1 98.69 82 ALA A C 1
ATOM 620 O O . ALA A 1 82 ? -7.281 0.275 -11.633 1 98.69 82 ALA A O 1
ATOM 621 N N . GLY A 1 83 ? -5.797 0.234 -9.906 1 98.62 83 GLY A N 1
ATOM 622 C CA . GLY A 1 83 ? -6.652 0.977 -9 1 98.62 83 GLY A CA 1
ATOM 623 C C . GLY A 1 83 ? -7.465 0.082 -8.078 1 98.62 83 GLY A C 1
ATOM 624 O O . GLY A 1 83 ? -8.016 0.548 -7.082 1 98.62 83 GLY A O 1
ATOM 625 N N . GLU A 1 84 ? -7.547 -1.2 -8.398 1 98.88 84 GLU A N 1
ATOM 626 C CA . GLU A 1 84 ? -8.258 -2.166 -7.566 1 98.88 84 GLU A CA 1
ATOM 627 C C . GLU A 1 84 ? -7.305 -2.902 -6.633 1 98.88 84 GLU A C 1
ATOM 629 O O . GLU A 1 84 ? -6.086 -2.848 -6.816 1 98.88 84 GLU A O 1
ATOM 634 N N . CYS A 1 85 ? -7.879 -3.545 -5.598 1 98.94 85 CYS A N 1
ATOM 635 C CA . CYS A 1 85 ? -7.125 -4.383 -4.676 1 98.94 85 CYS A CA 1
ATOM 636 C C . CYS A 1 85 ? -7.867 -5.684 -4.387 1 98.94 85 CYS A C 1
ATOM 638 O O . CYS A 1 85 ? -9.047 -5.82 -4.727 1 98.94 85 CYS A O 1
ATOM 640 N N . ILE A 1 86 ? -7.145 -6.641 -3.848 1 98.88 86 ILE A N 1
ATOM 641 C CA . ILE A 1 86 ? -7.742 -7.902 -3.434 1 98.88 86 ILE A CA 1
ATOM 642 C C . ILE A 1 86 ? -6.973 -8.477 -2.246 1 98.88 86 ILE A C 1
ATOM 644 O O . ILE A 1 86 ? -5.738 -8.414 -2.207 1 98.88 86 ILE A O 1
ATOM 648 N N . VAL A 1 87 ? -7.715 -8.953 -1.261 1 98.81 87 VAL A N 1
ATOM 649 C CA . VAL A 1 87 ? -7.105 -9.633 -0.124 1 98.81 87 VAL A CA 1
ATOM 650 C C . VAL A 1 87 ? -7.109 -11.141 -0.363 1 98.81 87 VAL A C 1
ATOM 652 O O . VAL A 1 87 ? -8.164 -11.742 -0.564 1 98.81 87 VAL A O 1
ATOM 655 N N . MET A 1 88 ? -5.973 -11.664 -0.383 1 98.38 88 MET A N 1
ATOM 656 C CA . MET A 1 88 ? -5.797 -13.109 -0.429 1 98.38 88 MET A CA 1
ATOM 657 C C . MET A 1 88 ? -5.609 -13.68 0.973 1 98.38 88 MET A C 1
ATOM 659 O O . MET A 1 88 ? -4.633 -13.367 1.653 1 98.38 88 MET A O 1
ATOM 663 N N . PRO A 1 89 ? -6.5 -14.539 1.399 1 97.81 89 PRO A N 1
ATOM 664 C CA . PRO A 1 89 ? -6.512 -14.969 2.797 1 97.81 89 PRO A CA 1
ATOM 665 C C . PRO A 1 89 ? -5.352 -15.906 3.137 1 97.81 89 PRO A C 1
ATOM 667 O O . PRO A 1 89 ? -4.965 -16.734 2.314 1 97.81 89 PRO A O 1
ATOM 670 N N . ALA A 1 90 ? -4.891 -15.773 4.371 1 97.44 90 ALA A N 1
ATOM 671 C CA . ALA A 1 90 ? -3.869 -16.672 4.91 1 97.44 90 ALA A CA 1
ATOM 672 C C . ALA A 1 90 ? -4.289 -18.125 4.762 1 97.44 90 ALA A C 1
ATOM 674 O O . ALA A 1 90 ? -5.449 -18.469 4.988 1 97.44 90 ALA A O 1
ATOM 675 N N . GLY A 1 91 ? -3.305 -18.938 4.379 1 96.06 91 GLY A N 1
ATOM 676 C CA . GLY A 1 91 ? -3.527 -20.375 4.332 1 96.06 91 GLY A CA 1
ATOM 677 C C . GLY A 1 91 ? -4.176 -20.844 3.041 1 96.06 91 GLY A C 1
ATOM 678 O O . GLY A 1 91 ? -4.262 -22.031 2.773 1 96.06 91 GLY A O 1
ATOM 679 N N . HIS A 1 92 ? -4.68 -20 2.262 1 96.69 92 HIS A N 1
ATOM 680 C CA . HIS A 1 92 ? -5.328 -20.328 0.998 1 96.69 92 HIS A CA 1
ATOM 681 C C . HIS A 1 92 ? -4.359 -20.172 -0.172 1 96.69 92 HIS A C 1
ATOM 683 O O . HIS A 1 92 ? -3.68 -19.156 -0.29 1 96.69 92 HIS A O 1
ATOM 689 N N . PRO A 1 93 ? -4.309 -21.172 -0.993 1 97.44 93 PRO A N 1
ATOM 690 C CA . PRO A 1 93 ? -3.426 -21.047 -2.156 1 97.44 93 PRO A CA 1
ATOM 691 C C . PRO A 1 93 ? -3.828 -19.891 -3.068 1 97.44 93 PRO A C 1
ATOM 693 O O . PRO A 1 93 ? -5.02 -19.656 -3.287 1 97.44 93 PRO A O 1
ATOM 696 N N . HIS A 1 94 ? -2.896 -19.156 -3.545 1 98.44 94 HIS A N 1
ATOM 697 C CA . HIS A 1 94 ? -3.139 -18.062 -4.469 1 98.44 94 HIS A CA 1
ATOM 698 C C . HIS A 1 94 ? -2.031 -17.969 -5.512 1 98.44 94 HIS A C 1
ATOM 700 O O . HIS A 1 94 ? -0.912 -18.422 -5.281 1 98.44 94 HIS A O 1
ATOM 706 N N . ALA A 1 95 ? -2.312 -17.484 -6.66 1 98.44 95 ALA A N 1
ATOM 707 C CA . ALA A 1 95 ? -1.401 -17.266 -7.781 1 98.44 95 ALA A CA 1
ATOM 708 C C . ALA A 1 95 ? -1.712 -15.953 -8.492 1 98.44 95 ALA A C 1
ATOM 710 O O . ALA A 1 95 ? -2.82 -15.422 -8.375 1 98.44 95 ALA A O 1
ATOM 711 N N . VAL A 1 96 ? -0.698 -15.43 -9.148 1 98.69 96 VAL A N 1
ATOM 712 C CA . VAL A 1 96 ? -0.859 -14.219 -9.953 1 98.69 96 VAL A CA 1
ATOM 713 C C . VAL A 1 96 ? -0.356 -14.469 -11.367 1 98.69 96 VAL A C 1
ATOM 715 O O . VAL A 1 96 ? 0.779 -14.906 -11.562 1 98.69 96 VAL A O 1
ATOM 718 N N . ARG A 1 97 ? -1.139 -14.188 -12.289 1 98.44 97 ARG A N 1
ATOM 719 C CA . ARG A 1 97 ? -0.78 -14.242 -13.703 1 98.44 97 ARG A CA 1
ATOM 720 C C . ARG A 1 97 ? -1.025 -12.898 -14.375 1 98.44 97 ARG A C 1
ATOM 722 O O . ARG A 1 97 ? -1.985 -12.195 -14.047 1 98.44 97 ARG A O 1
ATOM 729 N N . ALA A 1 98 ? -0.137 -12.586 -15.352 1 98.75 98 ALA A N 1
ATOM 730 C CA . ALA A 1 98 ? -0.288 -11.344 -16.109 1 98.75 98 ALA A CA 1
ATOM 731 C C . ALA A 1 98 ? -0.706 -11.617 -17.547 1 98.75 98 ALA A C 1
ATOM 733 O O . ALA A 1 98 ? 0.142 -11.734 -18.438 1 98.75 98 ALA A O 1
ATOM 734 N N . PRO A 1 99 ? -1.988 -11.688 -17.734 1 98.19 99 PRO A N 1
ATOM 735 C CA . PRO A 1 99 ? -2.398 -11.812 -19.141 1 98.19 99 PRO A CA 1
ATOM 736 C C . PRO A 1 99 ? -1.925 -10.648 -20 1 98.19 99 PRO A C 1
ATOM 738 O O . PRO A 1 99 ? -1.75 -10.805 -21.219 1 98.19 99 PRO A O 1
ATOM 741 N N . GLU A 1 100 ? -1.833 -9.531 -19.422 1 97.69 100 GLU A N 1
ATOM 742 C CA . GLU A 1 100 ? -1.095 -8.367 -19.906 1 97.69 100 GLU A CA 1
ATOM 743 C C . GLU A 1 100 ? -0.085 -7.887 -18.859 1 97.69 100 GLU A C 1
ATOM 745 O O . GLU A 1 100 ? -0.147 -8.289 -17.703 1 97.69 100 GLU A O 1
ATOM 750 N N . ALA A 1 101 ? 0.899 -7.086 -19.344 1 98.38 101 ALA A N 1
ATOM 751 C CA . ALA A 1 101 ? 1.844 -6.551 -18.359 1 98.38 101 ALA A CA 1
ATOM 752 C C . ALA A 1 101 ? 1.113 -5.977 -17.141 1 98.38 101 ALA A C 1
ATOM 754 O O . ALA A 1 101 ? 0.077 -5.324 -17.297 1 98.38 101 ALA A O 1
ATOM 755 N N . PHE A 1 102 ? 1.675 -6.289 -15.945 1 98.88 102 PHE A N 1
ATOM 756 C CA . PHE A 1 102 ? 0.952 -6.027 -14.711 1 98.88 102 PHE A CA 1
ATOM 757 C C . PHE A 1 102 ? 1.908 -5.59 -13.609 1 98.88 102 PHE A C 1
ATOM 759 O O . PHE A 1 102 ? 2.914 -6.254 -13.352 1 98.88 102 PHE A O 1
ATOM 766 N N . LYS A 1 103 ? 1.644 -4.438 -12.969 1 98.94 103 LYS A N 1
ATOM 767 C CA . LYS A 1 103 ? 2.387 -3.982 -11.797 1 98.94 103 LYS A CA 1
ATOM 768 C C . LYS A 1 103 ? 1.496 -3.951 -10.555 1 98.94 103 LYS A C 1
ATOM 770 O O . LYS A 1 103 ? 0.329 -3.562 -10.633 1 98.94 103 LYS A O 1
ATOM 775 N N . MET A 1 104 ? 2.088 -4.367 -9.461 1 98.94 104 MET A N 1
ATOM 776 C CA . MET A 1 104 ? 1.311 -4.453 -8.227 1 98.94 104 MET A CA 1
ATOM 777 C C . MET A 1 104 ? 2.182 -4.145 -7.012 1 98.94 104 MET A C 1
ATOM 779 O O . MET A 1 104 ? 3.404 -4.27 -7.074 1 98.94 104 MET A O 1
ATOM 783 N N . LEU A 1 105 ? 1.572 -3.604 -6 1 98.94 105 LEU A N 1
ATOM 784 C CA . LEU A 1 105 ? 2.117 -3.559 -4.648 1 98.94 105 LEU A CA 1
ATOM 785 C C . LEU A 1 105 ? 1.551 -4.691 -3.797 1 98.94 105 LEU A C 1
ATOM 787 O O . LEU A 1 105 ? 0.332 -4.859 -3.711 1 98.94 105 LEU A O 1
ATOM 791 N N . LEU A 1 106 ? 2.426 -5.516 -3.227 1 98.94 106 LEU A N 1
ATOM 792 C CA . LEU A 1 106 ? 2.053 -6.633 -2.363 1 98.94 106 LEU A CA 1
ATOM 793 C C . LEU A 1 106 ? 2.359 -6.316 -0.903 1 98.94 106 LEU A C 1
ATOM 795 O O . LEU A 1 106 ? 3.484 -5.941 -0.567 1 98.94 106 LEU A O 1
ATOM 799 N N . ILE A 1 107 ? 1.363 -6.398 -0.098 1 98.81 107 ILE A N 1
ATOM 800 C CA . ILE A 1 107 ? 1.513 -6.266 1.347 1 98.81 107 ILE A CA 1
ATOM 801 C C . ILE A 1 107 ? 1.098 -7.566 2.031 1 98.81 107 ILE A C 1
ATOM 803 O O . ILE A 1 107 ? -0.06 -7.98 1.941 1 98.81 107 ILE A O 1
ATOM 807 N N . VAL A 1 108 ? 2.002 -8.188 2.648 1 98.38 108 VAL A N 1
ATOM 808 C CA . VAL A 1 108 ? 1.681 -9.398 3.396 1 98.38 108 VAL A CA 1
ATOM 809 C C . VAL A 1 108 ? 1.733 -9.109 4.895 1 98.38 108 VAL A C 1
ATOM 811 O O . VAL A 1 108 ? 2.713 -8.547 5.391 1 98.38 108 VAL A O 1
ATOM 814 N N . VAL A 1 109 ? 0.707 -9.414 5.609 1 98.06 109 VAL A N 1
ATOM 815 C CA . VAL A 1 109 ? 0.624 -9.25 7.055 1 98.06 109 VAL A CA 1
ATOM 816 C C . VAL A 1 109 ? 0.663 -10.617 7.734 1 98.06 109 VAL A C 1
ATOM 818 O O . VAL A 1 109 ? -0.254 -11.43 7.566 1 98.06 109 VAL A O 1
ATOM 821 N N . PHE A 1 110 ? 1.645 -10.844 8.516 1 96.38 110 PHE A N 1
ATOM 822 C CA . PHE A 1 110 ? 1.876 -12.141 9.133 1 96.38 110 PHE A CA 1
ATOM 823 C C . PHE A 1 110 ? 1.276 -12.195 10.531 1 96.38 110 PHE A C 1
ATOM 825 O O . PHE A 1 110 ? 1.068 -11.156 11.156 1 96.38 110 PHE A O 1
ATOM 832 N N . PRO A 1 111 ? 0.968 -13.383 10.984 1 92.69 111 PRO A N 1
ATOM 833 C CA . PRO A 1 111 ? 0.496 -13.508 12.367 1 92.69 111 PRO A CA 1
ATOM 834 C C . PRO A 1 111 ? 1.538 -13.062 13.391 1 92.69 111 PRO A C 1
ATOM 836 O O . PRO A 1 111 ? 2.738 -13.109 13.117 1 92.69 111 PRO A O 1
ATOM 839 N N . PRO A 1 112 ? 0.979 -12.523 14.547 1 85.62 112 PRO A N 1
ATOM 840 C CA . PRO A 1 112 ? 1.936 -12.195 15.609 1 85.62 112 PRO A CA 1
ATOM 841 C C . PRO A 1 112 ? 2.74 -13.406 16.078 1 85.62 112 PRO A C 1
ATOM 843 O O . PRO A 1 112 ? 2.262 -14.547 15.977 1 85.62 112 PRO A O 1
ATOM 846 N N . GLU A 1 113 ? 3.975 -13.242 16.266 1 72.69 113 GLU A N 1
ATOM 847 C CA . GLU A 1 113 ? 4.789 -14.344 16.781 1 72.69 113 GLU A CA 1
ATOM 848 C C . GLU A 1 113 ? 4.172 -14.953 18.031 1 72.69 113 GLU A C 1
ATOM 850 O O . GLU A 1 113 ? 3.598 -14.234 18.859 1 72.69 113 GLU A O 1
ATOM 855 N N . SER A 1 114 ? 3.578 -16.141 18.031 1 59.69 114 SER A N 1
ATOM 856 C CA . SER A 1 114 ? 3.068 -16.828 19.203 1 59.69 114 SER A CA 1
ATOM 857 C C . SER A 1 114 ? 4.039 -16.703 20.375 1 59.69 114 SER A C 1
ATOM 859 O O . SER A 1 114 ? 5.25 -16.828 20.203 1 59.69 114 SER A O 1
ATOM 861 N N . ALA A 1 115 ? 3.646 -15.914 21.422 1 47.97 115 ALA A N 1
ATOM 862 C CA . ALA A 1 115 ? 4.348 -16.047 22.688 1 47.97 115 ALA A CA 1
ATOM 863 C C . ALA A 1 115 ? 4.547 -17.516 23.062 1 47.97 115 ALA A C 1
ATOM 865 O O . ALA A 1 115 ? 5.016 -17.828 24.156 1 47.97 115 ALA A O 1
ATOM 866 N N . THR A 1 116 ? 4.035 -18.391 22.469 1 38.16 116 THR A N 1
ATOM 867 C CA . THR A 1 116 ? 3.963 -19.703 23.094 1 38.16 116 THR A CA 1
ATOM 868 C C . THR A 1 116 ? 5.359 -20.297 23.281 1 38.16 116 THR A C 1
ATOM 870 O O . THR A 1 116 ? 5.504 -21.406 23.781 1 38.16 116 THR A O 1
ATOM 873 N N . ASP A 1 117 ? 6.539 -19.781 22.766 1 31.8 117 ASP A N 1
ATOM 874 C CA . ASP A 1 117 ? 7.535 -20.609 23.438 1 31.8 117 ASP A CA 1
ATOM 875 C C . ASP A 1 117 ? 7.773 -20.125 24.875 1 31.8 117 ASP A C 1
ATOM 877 O O . ASP A 1 117 ? 7.809 -18.922 25.125 1 31.8 117 ASP A O 1
ATOM 881 N N . MET B 1 1 ? -11.484 -18.391 10.781 1 62.09 1 MET B N 1
ATOM 882 C CA . MET B 1 1 ? -10.156 -18.188 10.203 1 62.09 1 MET B CA 1
ATOM 883 C C . MET B 1 1 ? -9.578 -16.844 10.609 1 62.09 1 MET B C 1
ATOM 885 O O . MET B 1 1 ? -10.32 -15.867 10.75 1 62.09 1 MET B O 1
ATOM 889 N N . GLU B 1 2 ? -8.305 -16.797 11.102 1 80.44 2 GLU B N 1
ATOM 890 C CA . GLU B 1 2 ? -7.75 -15.562 11.625 1 80.44 2 GLU B CA 1
ATOM 891 C C . GLU B 1 2 ? -7.551 -14.531 10.516 1 80.44 2 GLU B C 1
ATOM 893 O O . GLU B 1 2 ? -7.164 -14.875 9.398 1 80.44 2 GLU B O 1
ATOM 898 N N . LYS B 1 3 ? -8.125 -13.391 10.734 1 92.38 3 LYS B N 1
ATOM 899 C CA . LYS B 1 3 ? -7.961 -12.281 9.805 1 92.38 3 LYS B CA 1
ATOM 900 C C . LYS B 1 3 ? -6.918 -11.289 10.312 1 92.38 3 LYS B C 1
ATOM 902 O O . LYS B 1 3 ? -7.016 -10.797 11.438 1 92.38 3 LYS B O 1
ATOM 907 N N . TYR B 1 4 ? -5.945 -11.102 9.5 1 95.81 4 TYR B N 1
ATOM 908 C CA . TYR B 1 4 ? -4.871 -10.18 9.859 1 95.81 4 TYR B CA 1
ATOM 909 C C . TYR B 1 4 ? -5.059 -8.828 9.188 1 95.81 4 TYR B C 1
ATOM 911 O O . TYR B 1 4 ? -4.332 -7.875 9.477 1 95.81 4 TYR B O 1
ATOM 919 N N . LEU B 1 5 ? -5.957 -8.797 8.219 1 97.44 5 LEU B N 1
ATOM 920 C CA . LEU B 1 5 ? -6.461 -7.559 7.633 1 97.44 5 LEU B CA 1
ATOM 921 C C . LEU B 1 5 ? -7.938 -7.363 7.961 1 97.44 5 LEU B C 1
ATOM 923 O O . LEU B 1 5 ? -8.703 -8.328 7.988 1 97.44 5 LEU B O 1
ATOM 927 N N . LYS B 1 6 ? -8.266 -6.184 8.203 1 97.44 6 LYS B N 1
ATOM 928 C CA . LYS B 1 6 ? -9.664 -5.902 8.516 1 97.44 6 LYS B CA 1
ATOM 929 C C . LYS B 1 6 ? -10.234 -4.824 7.598 1 97.44 6 LYS B C 1
ATOM 931 O O . LYS B 1 6 ? -9.492 -4.207 6.828 1 97.44 6 LYS B O 1
ATOM 936 N N . ASN B 1 7 ? -11.562 -4.703 7.52 1 98 7 ASN B N 1
ATOM 937 C CA . ASN B 1 7 ? -12.312 -3.637 6.867 1 98 7 ASN B CA 1
ATOM 938 C C . ASN B 1 7 ? -12.242 -3.752 5.348 1 98 7 ASN B C 1
ATOM 940 O O . ASN B 1 7 ? -12.469 -2.771 4.633 1 98 7 ASN B O 1
ATOM 944 N N . LEU B 1 8 ? -11.82 -4.793 4.84 1 98.19 8 LEU B N 1
ATOM 945 C CA . LEU B 1 8 ? -11.883 -5.148 3.426 1 98.19 8 LEU B CA 1
ATOM 946 C C . LEU B 1 8 ? -12.461 -6.547 3.242 1 98.19 8 LEU B C 1
ATOM 948 O O . LEU B 1 8 ? -12.148 -7.457 4.016 1 98.19 8 LEU B O 1
ATOM 952 N N . ASP B 1 9 ? -13.312 -6.758 2.27 1 97.69 9 ASP B N 1
ATOM 953 C CA . ASP B 1 9 ? -13.75 -8.102 1.909 1 97.69 9 ASP B CA 1
ATOM 954 C C . ASP B 1 9 ? -12.594 -8.938 1.371 1 97.69 9 ASP B C 1
ATOM 956 O O . ASP B 1 9 ? -11.742 -8.43 0.636 1 97.69 9 ASP B O 1
ATOM 960 N N . TYR B 1 10 ? -12.617 -10.18 1.738 1 97.75 10 TYR B N 1
ATOM 961 C CA . TYR B 1 10 ? -11.602 -11.109 1.273 1 97.75 10 TYR B CA 1
ATOM 962 C C . TYR B 1 10 ? -11.984 -11.719 -0.072 1 97.75 10 TYR B C 1
ATOM 964 O O . TYR B 1 10 ? -13.172 -11.859 -0.378 1 97.75 10 TYR B O 1
ATOM 972 N N . ALA B 1 11 ? -10.969 -12.023 -0.884 1 97.69 11 ALA B N 1
ATOM 973 C CA . ALA B 1 11 ? -11.117 -12.766 -2.131 1 97.69 11 ALA B CA 1
ATOM 974 C C . ALA B 1 11 ? -12.109 -12.086 -3.062 1 97.69 11 ALA B C 1
ATOM 976 O O . ALA B 1 11 ? -12.969 -12.742 -3.654 1 97.69 11 ALA B O 1
ATOM 977 N N . ALA B 1 12 ? -12.031 -10.766 -3.141 1 98.31 12 ALA B N 1
ATOM 978 C CA . ALA B 1 12 ? -12.836 -9.961 -4.055 1 98.31 12 ALA B CA 1
ATOM 979 C C . ALA B 1 12 ? -12.039 -8.766 -4.57 1 98.31 12 ALA B C 1
ATOM 981 O O . ALA B 1 12 ? -11.352 -8.086 -3.803 1 98.31 12 ALA B O 1
ATOM 982 N N . ALA B 1 13 ? -12.102 -8.539 -5.871 1 98.75 13 ALA B N 1
ATOM 983 C CA . ALA B 1 13 ? -11.516 -7.32 -6.426 1 98.75 13 ALA B CA 1
ATOM 984 C C . ALA B 1 13 ? -12.328 -6.09 -6.016 1 98.75 13 ALA B C 1
ATOM 986 O O . ALA B 1 13 ? -13.531 -6.027 -6.262 1 98.75 13 ALA B O 1
ATOM 987 N N . LEU B 1 14 ? -11.703 -5.195 -5.414 1 98.88 14 LEU B N 1
ATOM 988 C CA . LEU B 1 14 ? -12.375 -4.008 -4.898 1 98.88 14 LEU B CA 1
ATOM 989 C C . LEU B 1 14 ? -11.711 -2.738 -5.422 1 98.88 14 LEU B C 1
ATOM 991 O O 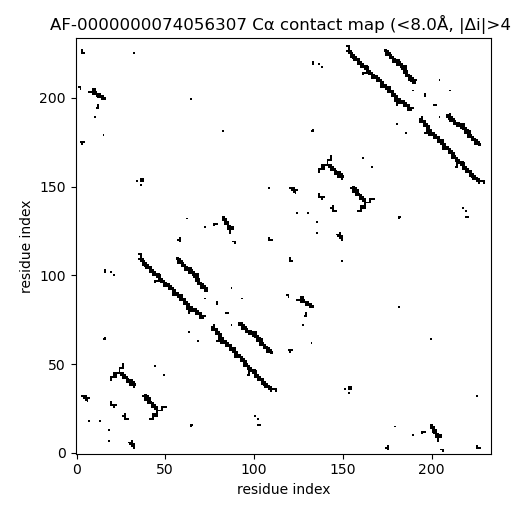. LEU B 1 14 ? -10.477 -2.658 -5.492 1 98.88 14 LEU B O 1
ATOM 995 N N . PRO B 1 15 ? -12.469 -1.733 -5.824 1 98.81 15 PRO B N 1
ATOM 996 C CA . PRO B 1 15 ? -11.852 -0.431 -6.07 1 98.81 15 PRO B CA 1
ATOM 997 C C . PRO B 1 15 ? -11.289 0.204 -4.797 1 98.81 15 PRO B C 1
ATOM 999 O O . PRO B 1 15 ? -12.055 0.621 -3.924 1 98.81 15 PRO B O 1
ATOM 1002 N N . LEU B 1 16 ? -10.023 0.314 -4.672 1 98.88 16 LEU B N 1
ATOM 1003 C CA . LEU B 1 16 ? -9.375 0.658 -3.412 1 98.88 16 LEU B CA 1
ATOM 1004 C C . LEU B 1 16 ? -9.82 2.037 -2.932 1 98.88 16 LEU B C 1
ATOM 1006 O O . LEU B 1 16 ? -10.164 2.209 -1.762 1 98.88 16 LEU B O 1
ATOM 1010 N N . ALA B 1 17 ? -9.828 3.014 -3.85 1 98.81 17 ALA B N 1
ATOM 1011 C CA . ALA B 1 17 ? -10.18 4.383 -3.479 1 98.81 17 ALA B CA 1
ATOM 1012 C C . ALA B 1 17 ? -11.617 4.469 -2.979 1 98.81 17 ALA B C 1
ATOM 1014 O O . ALA B 1 17 ? -11.977 5.398 -2.248 1 98.81 17 ALA B O 1
ATOM 1015 N N . GLN B 1 18 ? -12.414 3.518 -3.326 1 98.75 18 GLN B N 1
ATOM 1016 C CA . GLN B 1 18 ? -13.828 3.551 -2.965 1 98.75 18 GLN B CA 1
ATOM 1017 C C . GLN B 1 18 ? -14.078 2.836 -1.64 1 98.75 18 GLN B C 1
ATOM 1019 O O . GLN B 1 18 ? -15.211 2.789 -1.155 1 98.75 18 GLN B O 1
ATOM 1024 N N . GLN B 1 19 ? -13.039 2.307 -1.061 1 98.81 19 GLN B N 1
ATOM 1025 C CA . GLN B 1 19 ? -13.18 1.63 0.224 1 98.81 19 GLN B CA 1
ATOM 1026 C C . GLN B 1 19 ? -13.195 2.633 1.374 1 98.81 19 GLN B C 1
ATOM 1028 O O . GLN B 1 19 ? -13.312 2.246 2.539 1 98.81 19 GLN B O 1
ATOM 1033 N N . VAL B 1 20 ? -13.062 3.861 1.155 1 98.75 20 VAL B N 1
ATOM 1034 C CA . VAL B 1 20 ? -13.234 4.965 2.094 1 98.75 20 VAL B CA 1
ATOM 1035 C C . VAL B 1 20 ? -13.93 6.133 1.397 1 98.75 20 VAL B C 1
ATOM 1037 O O . VAL B 1 20 ? -13.648 6.43 0.234 1 98.75 20 VAL B O 1
ATOM 1040 N N . ASP B 1 21 ? -14.828 6.793 2.092 1 98.62 21 ASP B N 1
ATOM 1041 C CA . ASP B 1 21 ? -15.625 7.828 1.447 1 98.62 21 ASP B CA 1
ATOM 1042 C C . ASP B 1 21 ? -15.312 9.203 2.031 1 98.62 21 ASP B C 1
ATOM 1044 O O . ASP B 1 21 ? -15.055 9.336 3.229 1 98.62 21 ASP B O 1
ATOM 1048 N N . TYR B 1 22 ? -15.383 10.148 1.113 1 98.62 22 TYR B N 1
ATOM 1049 C CA . TYR B 1 22 ? -15.336 11.531 1.582 1 98.62 22 TYR B CA 1
ATOM 1050 C C . TYR B 1 22 ? -16.578 11.867 2.404 1 98.62 22 TYR B C 1
ATOM 1052 O O . TYR B 1 22 ? -17.688 11.453 2.064 1 98.62 22 TYR B O 1
ATOM 1060 N N . LEU B 1 23 ? -16.375 12.562 3.488 1 98.56 23 LEU B N 1
ATOM 1061 C CA . LEU B 1 23 ? -17.453 13.203 4.23 1 98.56 23 LEU B CA 1
ATOM 1062 C C . LEU B 1 23 ? -17.172 14.688 4.438 1 98.56 23 LEU B C 1
ATOM 1064 O O . LEU B 1 23 ? -16.047 15.07 4.738 1 98.56 23 LEU B O 1
ATOM 1068 N N . PRO B 1 24 ? -18.219 15.461 4.234 1 98.12 24 PRO B N 1
ATOM 1069 C CA . PRO B 1 24 ? -18 16.906 4.301 1 98.12 24 PRO B CA 1
ATOM 1070 C C . PRO B 1 24 ? -17.359 17.344 5.609 1 98.12 24 PRO B C 1
ATOM 1072 O O . PRO B 1 24 ? -17.859 17.031 6.691 1 98.12 24 PRO B O 1
ATOM 1075 N N . GLY B 1 25 ? -16.203 18.047 5.449 1 98.44 25 GLY B N 1
ATOM 1076 C CA . GLY B 1 25 ? -15.539 18.672 6.578 1 98.44 25 GLY B CA 1
ATOM 1077 C C . GLY B 1 25 ? -14.852 17.688 7.496 1 98.44 25 GLY B C 1
ATOM 1078 O O . GLY B 1 25 ? -14.578 17.984 8.656 1 98.44 25 GLY B O 1
ATOM 1079 N N . GLN B 1 26 ? -14.578 16.469 7.023 1 98.5 26 GLN B N 1
ATOM 1080 C CA . GLN B 1 26 ? -14.062 15.438 7.922 1 98.5 26 GLN B CA 1
ATOM 1081 C C . GLN B 1 26 ? -12.828 14.766 7.332 1 98.5 26 GLN B C 1
ATOM 1083 O O . GLN B 1 26 ? -12.594 14.836 6.125 1 98.5 26 GLN B O 1
ATOM 1088 N N . VAL B 1 27 ? -12.031 14.32 8.18 1 98.75 27 VAL B N 1
ATOM 1089 C CA . VAL B 1 27 ? -11.016 13.312 7.879 1 98.75 27 VAL B CA 1
ATOM 1090 C C . VAL B 1 27 ? -11.508 11.938 8.32 1 98.75 27 VAL B C 1
ATOM 1092 O O . VAL B 1 27 ? -11.773 11.711 9.5 1 98.75 27 VAL B O 1
ATOM 1095 N N . ILE B 1 28 ? -11.742 11.07 7.359 1 98.75 28 ILE B N 1
ATOM 1096 C CA . ILE B 1 28 ? -12.203 9.719 7.645 1 98.75 28 ILE B CA 1
ATOM 1097 C C . ILE B 1 28 ? -11.055 8.734 7.492 1 98.75 28 ILE B C 1
ATOM 1099 O O . ILE B 1 28 ? -10.242 8.852 6.566 1 98.75 28 ILE B O 1
ATOM 1103 N N . SER B 1 29 ? -10.93 7.762 8.367 1 98.44 29 SER B N 1
ATOM 1104 C CA . SER B 1 29 ? -9.883 6.754 8.258 1 98.44 29 SER B CA 1
ATOM 1105 C C . SER B 1 29 ? -10.438 5.352 8.469 1 98.44 29 SER B C 1
ATOM 1107 O O . SER B 1 29 ? -11.492 5.184 9.086 1 98.44 29 SER B O 1
ATOM 1109 N N . LYS B 1 30 ? -9.844 4.434 7.883 1 98.5 30 LYS B N 1
ATOM 1110 C CA . LYS B 1 30 ? -10.094 3.002 8.039 1 98.5 30 LYS B CA 1
ATOM 1111 C C . LYS B 1 30 ? -8.781 2.23 8.195 1 98.5 30 LYS B C 1
ATOM 1113 O O . LYS B 1 30 ? -7.996 2.129 7.254 1 98.5 30 LYS B O 1
ATOM 1118 N N . THR B 1 31 ? -8.562 1.715 9.406 1 98.69 31 THR B N 1
ATOM 1119 C CA . THR B 1 31 ? -7.359 0.92 9.641 1 98.69 31 THR B CA 1
ATOM 1120 C C . THR B 1 31 ? -7.523 -0.487 9.07 1 98.69 31 THR B C 1
ATOM 1122 O O . THR B 1 31 ? -8.508 -1.17 9.367 1 98.69 31 THR B O 1
ATOM 1125 N N . LEU B 1 32 ? -6.613 -0.925 8.312 1 98.75 32 LEU B N 1
ATOM 1126 C CA . LEU B 1 32 ? -6.676 -2.24 7.684 1 98.75 32 LEU B CA 1
ATOM 1127 C C . LEU B 1 32 ? -5.84 -3.254 8.453 1 98.75 32 LEU B C 1
ATOM 1129 O O . LEU B 1 32 ? -6.16 -4.445 8.469 1 98.75 32 LE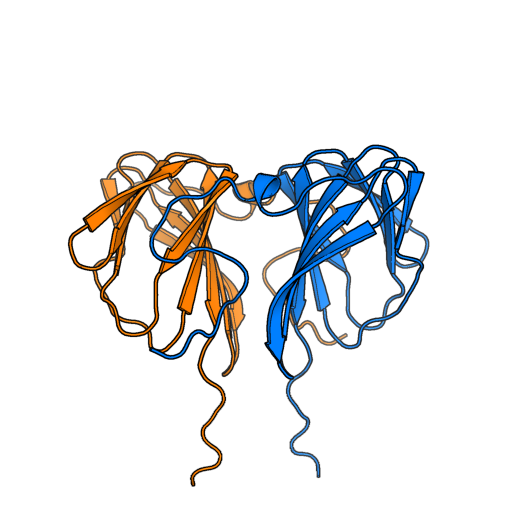U B O 1
ATOM 1133 N N . ALA B 1 33 ? -4.738 -2.793 9.016 1 98.19 33 ALA B N 1
ATOM 1134 C CA . ALA B 1 33 ? -3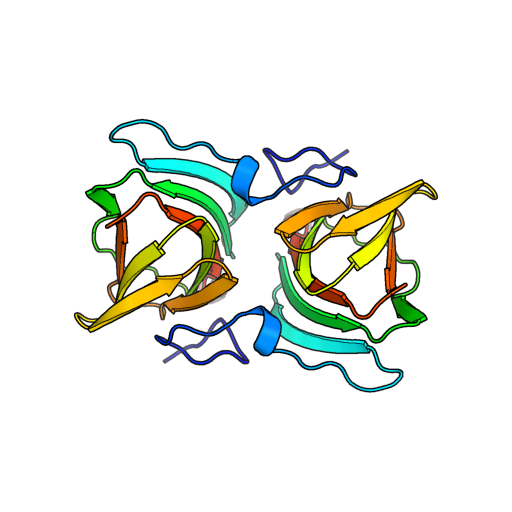.844 -3.598 9.852 1 98.19 33 ALA B CA 1
ATOM 1135 C C . ALA B 1 33 ? -2.959 -2.711 10.719 1 98.19 33 ALA B C 1
ATOM 1137 O O . ALA B 1 33 ? -2.631 -1.584 10.336 1 98.19 33 ALA B O 1
ATOM 1138 N N . GLN B 1 34 ? -2.656 -3.207 11.852 1 96.5 34 GLN B N 1
ATOM 1139 C CA . GLN B 1 34 ? -1.771 -2.486 12.758 1 96.5 34 GLN B CA 1
ATOM 1140 C C . GLN B 1 34 ? -1.117 -3.438 13.758 1 96.5 34 GLN B C 1
ATOM 1142 O O . GLN B 1 34 ? -1.786 -4.301 14.328 1 96.5 34 GLN B O 1
ATOM 1147 N N . ASN B 1 35 ? 0.135 -3.314 13.883 1 93.88 35 ASN B N 1
ATOM 1148 C CA . ASN B 1 35 ? 0.885 -3.98 14.945 1 93.88 35 ASN B CA 1
ATOM 1149 C C . ASN B 1 35 ? 2.133 -3.191 15.328 1 93.88 35 ASN B C 1
ATOM 1151 O O . ASN B 1 35 ? 2.236 -2 15.031 1 93.88 35 ASN B O 1
ATOM 1155 N N . SER B 1 36 ? 3.049 -3.82 16.141 1 93 36 SER B N 1
ATOM 1156 C CA . SER B 1 36 ? 4.191 -3.078 16.656 1 93 36 SER B CA 1
ATOM 1157 C C . SER B 1 36 ? 5.164 -2.701 15.547 1 93 36 SER B C 1
ATOM 1159 O O . SER B 1 36 ? 5.973 -1.786 15.703 1 93 36 SER B O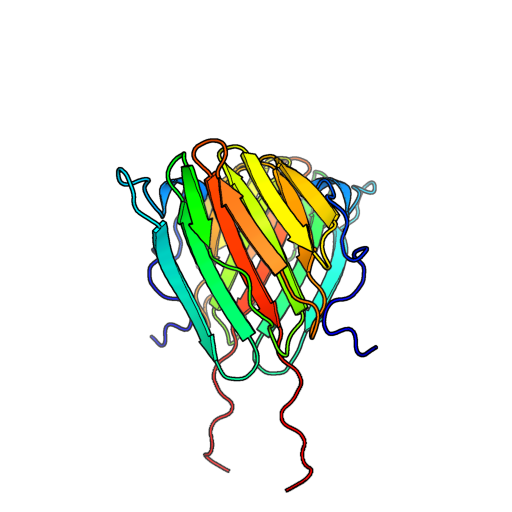 1
ATOM 1161 N N . ALA B 1 37 ? 5.047 -3.352 14.375 1 94.94 37 ALA B N 1
ATOM 1162 C CA . ALA B 1 37 ? 6.062 -3.172 13.344 1 94.94 37 ALA B CA 1
ATOM 1163 C C . ALA B 1 37 ? 5.566 -2.236 12.242 1 94.94 37 ALA B C 1
ATOM 1165 O O . ALA B 1 37 ? 6.363 -1.691 11.477 1 94.94 37 ALA B O 1
ATOM 1166 N N . PHE B 1 38 ? 4.199 -2.203 12.172 1 96.38 38 PHE B N 1
ATOM 1167 C CA . PHE B 1 38 ? 3.736 -1.358 11.078 1 96.38 38 PHE B CA 1
ATOM 1168 C C . PHE B 1 38 ? 2.271 -0.985 11.266 1 96.38 38 PHE B C 1
ATOM 1170 O O . PHE B 1 38 ? 1.6 -1.509 12.156 1 96.38 38 PHE B O 1
ATOM 1177 N N . GLY B 1 39 ? 1.765 -0.078 10.484 1 97.88 39 GLY B N 1
ATOM 1178 C CA . GLY B 1 39 ? 0.37 0.307 10.344 1 97.88 39 GLY B CA 1
ATOM 1179 C C . GLY B 1 39 ? -0.049 0.514 8.898 1 97.88 39 GLY B C 1
ATOM 1180 O O . GLY B 1 39 ? 0.738 0.996 8.078 1 97.88 39 GLY B O 1
ATOM 1181 N N . LEU B 1 40 ? -1.229 0.138 8.555 1 98.81 40 LEU B N 1
ATOM 1182 C CA . LEU B 1 40 ? -1.855 0.234 7.242 1 98.81 40 LEU B CA 1
ATOM 1183 C C . LEU B 1 40 ? -3.244 0.856 7.348 1 98.81 40 LEU B C 1
ATOM 1185 O O . LEU B 1 40 ? -4.16 0.249 7.902 1 98.81 40 LEU B O 1
ATOM 1189 N N . THR B 1 41 ? -3.355 2.053 6.824 1 98.88 41 THR B N 1
ATOM 1190 C CA . THR B 1 41 ? -4.59 2.795 7.059 1 98.88 41 THR B CA 1
ATOM 1191 C C . THR B 1 41 ? -5.012 3.551 5.801 1 98.88 41 THR B C 1
ATOM 1193 O O . THR B 1 41 ? -4.18 4.168 5.133 1 98.88 41 THR B O 1
ATOM 1196 N N . LEU B 1 42 ? -6.309 3.512 5.465 1 98.94 42 LEU B N 1
ATOM 1197 C CA . LEU B 1 42 ? -6.906 4.367 4.441 1 98.94 42 LEU B CA 1
ATOM 1198 C C . LEU B 1 42 ? -7.379 5.684 5.043 1 98.94 42 LEU B C 1
ATOM 1200 O O . LEU B 1 42 ? -7.906 5.711 6.16 1 98.94 42 LEU B O 1
ATOM 1204 N N . PHE B 1 43 ? -7.211 6.762 4.277 1 98.88 43 PHE B N 1
ATOM 1205 C CA . PHE B 1 43 ? -7.746 8.062 4.672 1 98.88 43 PHE B CA 1
ATOM 1206 C C . PHE B 1 43 ? -8.523 8.695 3.525 1 98.88 43 PHE B C 1
ATOM 1208 O O . PHE B 1 43 ? -8.125 8.594 2.363 1 98.88 43 PHE B O 1
ATOM 1215 N N . ALA B 1 44 ? -9.586 9.328 3.855 1 98.94 44 ALA B N 1
ATOM 1216 C CA . ALA B 1 44 ? -10.266 10.305 3.006 1 98.94 44 ALA B CA 1
ATOM 1217 C C . ALA B 1 44 ? -10.336 11.672 3.684 1 98.94 44 ALA B C 1
ATOM 1219 O O . ALA B 1 44 ? -10.883 11.797 4.785 1 98.94 44 ALA B O 1
ATOM 1220 N N . ILE B 1 45 ? -9.773 12.617 3.082 1 98.88 45 ILE B N 1
ATOM 1221 C CA . ILE B 1 45 ? -9.68 13.961 3.637 1 98.88 45 ILE B CA 1
ATOM 1222 C C . ILE B 1 45 ? -10.461 14.938 2.762 1 98.88 45 ILE B C 1
ATOM 1224 O O . ILE B 1 45 ? -10.117 15.148 1.597 1 98.88 45 ILE B O 1
ATOM 1228 N N . ASP B 1 46 ? -11.492 15.508 3.293 1 98.88 46 ASP B N 1
ATOM 1229 C CA . ASP B 1 46 ? -12.305 16.438 2.521 1 98.88 46 ASP B CA 1
ATOM 1230 C C . ASP B 1 46 ? -11.516 17.703 2.191 1 98.88 46 ASP B C 1
ATOM 1232 O O . ASP B 1 46 ? -10.523 18.016 2.85 1 98.88 46 ASP B O 1
ATOM 1236 N N . LYS B 1 47 ? -11.977 18.344 1.113 1 98.56 47 LYS B N 1
ATOM 1237 C CA . LYS B 1 47 ? -11.359 19.594 0.7 1 98.56 47 LYS B CA 1
ATOM 1238 C C . LYS B 1 47 ? -11.227 20.562 1.877 1 98.56 47 LYS B C 1
ATOM 1240 O O . LYS B 1 47 ? -12.195 20.797 2.598 1 98.56 47 LYS B O 1
ATOM 1245 N N . GLY B 1 48 ? -10.031 21.016 2.051 1 98.25 48 GLY B N 1
ATOM 1246 C CA . GLY B 1 48 ? -9.805 22.031 3.07 1 98.25 48 GLY B CA 1
ATOM 1247 C C . GLY B 1 48 ? -9.391 21.438 4.41 1 98.25 48 GLY B C 1
ATOM 1248 O O . GLY B 1 48 ? -8.914 22.172 5.285 1 98.25 48 GLY B O 1
ATOM 1249 N N . GLU B 1 49 ? -9.539 20.156 4.625 1 98.56 49 GLU B N 1
ATOM 1250 C CA . GLU B 1 49 ? -9.172 19.5 5.875 1 98.56 49 GLU B CA 1
ATOM 1251 C C . GLU B 1 49 ? -7.699 19.094 5.867 1 98.56 49 GLU B C 1
ATOM 1253 O O . GLU B 1 49 ? -7.039 19.156 4.828 1 98.56 49 GLU B O 1
ATOM 1258 N N . GLU B 1 50 ? -7.219 18.797 7.062 1 98.12 50 GLU B N 1
ATOM 1259 C CA . GLU B 1 50 ? -5.801 18.469 7.191 1 98.12 50 GLU B CA 1
ATOM 1260 C C . GLU B 1 50 ? -5.555 17.531 8.359 1 98.12 50 GLU B C 1
ATOM 1262 O O . GLU B 1 50 ? -6.402 17.391 9.25 1 98.12 50 GLU B O 1
ATOM 1267 N N . ILE B 1 51 ? -4.539 16.797 8.25 1 97.56 51 ILE B N 1
ATOM 1268 C CA . ILE B 1 51 ? -3.906 16.141 9.383 1 97.56 51 ILE B CA 1
ATOM 1269 C C . ILE B 1 51 ? -2.703 16.953 9.852 1 97.56 51 ILE B C 1
ATOM 1271 O O . ILE B 1 51 ? -1.715 17.078 9.125 1 97.56 51 ILE B O 1
ATOM 1275 N N . SER B 1 52 ? -2.785 17.406 11.031 1 95.62 52 SER B N 1
ATOM 1276 C CA . SER B 1 52 ? -1.818 18.359 11.562 1 95.62 52 SER B CA 1
ATOM 1277 C C . SER B 1 52 ? -0.432 17.734 11.672 1 95.62 52 SER B C 1
ATOM 1279 O O . SER B 1 52 ? -0.298 16.516 11.734 1 95.62 52 SER B O 1
ATOM 1281 N N . ALA B 1 53 ? 0.502 18.594 11.797 1 94.44 53 ALA B N 1
ATOM 1282 C CA . ALA B 1 53 ? 1.899 18.156 11.836 1 94.44 53 ALA B CA 1
ATOM 1283 C C . ALA B 1 53 ? 2.168 17.266 13.039 1 94.44 53 ALA B C 1
ATOM 1285 O O . ALA B 1 53 ? 1.667 17.531 14.141 1 94.44 53 ALA B O 1
ATOM 1286 N N . HIS B 1 54 ? 2.873 16.203 12.805 1 94.31 54 HIS B N 1
ATOM 1287 C CA . HIS B 1 54 ? 3.357 15.32 13.859 1 94.31 54 HIS B CA 1
ATOM 1288 C C . HIS B 1 54 ? 4.594 14.555 13.398 1 94.31 54 HIS B C 1
ATOM 1290 O O . HIS B 1 54 ? 5.035 14.695 12.258 1 94.31 54 HIS B O 1
ATOM 1296 N N . ARG B 1 55 ? 5.203 13.906 14.375 1 94.75 55 ARG B N 1
ATOM 1297 C CA . ARG B 1 55 ? 6.352 13.055 14.086 1 94.75 55 ARG B CA 1
ATOM 1298 C C . ARG B 1 55 ? 6.008 11.578 14.289 1 94.75 55 ARG B C 1
ATOM 1300 O O . ARG B 1 55 ? 5.188 11.242 15.148 1 94.75 55 ARG B O 1
ATOM 1307 N N . SER B 1 56 ? 6.562 10.836 13.43 1 94.12 56 SER B N 1
ATOM 1308 C CA . SER B 1 56 ? 6.477 9.391 13.602 1 94.12 56 SER B CA 1
ATOM 1309 C C . SER B 1 56 ? 7.844 8.789 13.906 1 94.12 56 SER B C 1
ATOM 1311 O O . SER B 1 56 ? 8.867 9.289 13.43 1 94.12 56 SER B O 1
ATOM 1313 N N . THR B 1 57 ? 7.891 7.691 14.711 1 95.25 57 THR B N 1
ATOM 1314 C CA . THR B 1 57 ? 9.141 6.984 14.977 1 95.25 57 THR B CA 1
ATOM 1315 C C . THR B 1 57 ? 9.547 6.137 13.773 1 95.25 57 THR B C 1
ATOM 1317 O O . THR B 1 57 ? 10.695 5.711 13.664 1 95.25 57 THR B O 1
ATOM 1320 N N . GLY B 1 58 ? 8.648 5.871 12.898 1 97.38 58 GLY B N 1
ATOM 1321 C CA . GLY B 1 58 ? 8.898 5.07 11.711 1 97.38 58 GLY B CA 1
ATOM 1322 C C . GLY B 1 58 ? 8.836 5.871 10.43 1 97.38 58 GLY B C 1
ATOM 1323 O O . GLY B 1 58 ? 8.477 7.051 10.438 1 97.38 58 GLY B O 1
ATOM 1324 N N . ASP B 1 59 ? 9.289 5.273 9.367 1 98.25 59 ASP B N 1
ATOM 1325 C CA . ASP B 1 59 ? 9.07 5.832 8.039 1 98.25 59 ASP B CA 1
ATOM 1326 C C . ASP B 1 59 ? 7.609 5.676 7.617 1 98.25 59 ASP B C 1
ATOM 1328 O O . ASP B 1 59 ? 6.992 4.637 7.859 1 98.25 59 ASP B O 1
ATOM 1332 N N . ALA B 1 60 ? 7.094 6.703 7.012 1 98.44 60 ALA B N 1
ATOM 1333 C CA . ALA B 1 60 ? 5.715 6.668 6.531 1 98.44 60 ALA B CA 1
ATOM 1334 C C . ALA B 1 60 ? 5.66 6.777 5.012 1 98.44 60 ALA B C 1
ATOM 1336 O O . ALA B 1 60 ? 6.254 7.684 4.426 1 98.44 60 ALA B O 1
ATOM 1337 N N . LEU B 1 61 ? 5.047 5.836 4.406 1 98.81 61 LEU B N 1
ATOM 1338 C CA . LEU B 1 61 ? 4.781 5.848 2.973 1 98.81 61 LEU B CA 1
ATOM 1339 C C . LEU B 1 61 ? 3.332 6.234 2.691 1 98.81 61 LEU B C 1
ATOM 1341 O O . LEU B 1 61 ? 2.404 5.59 3.186 1 98.81 61 LEU B O 1
ATOM 1345 N N . VAL B 1 62 ? 3.143 7.312 1.983 1 98.94 62 VAL B N 1
ATOM 1346 C CA . VAL B 1 62 ? 1.822 7.754 1.543 1 98.94 62 VAL B CA 1
ATOM 1347 C C . VAL B 1 62 ? 1.634 7.418 0.065 1 98.94 62 VAL B C 1
ATOM 1349 O O . VAL B 1 62 ? 2.479 7.758 -0.768 1 98.94 62 VAL B O 1
ATOM 1352 N N . ILE B 1 63 ? 0.58 6.754 -0.232 1 98.94 63 ILE B N 1
ATOM 1353 C CA . ILE B 1 63 ? 0.169 6.5 -1.608 1 98.94 63 ILE B CA 1
ATOM 1354 C C . ILE B 1 63 ? -1.132 7.246 -1.903 1 98.94 63 ILE B C 1
ATOM 1356 O O . ILE B 1 63 ? -2.158 6.988 -1.27 1 98.94 63 ILE B O 1
ATOM 1360 N N . ALA B 1 64 ? -1.07 8.117 -2.838 1 98.94 64 ALA B N 1
ATOM 1361 C CA . ALA B 1 64 ? -2.262 8.875 -3.217 1 98.94 64 ALA B CA 1
ATOM 1362 C C . ALA B 1 64 ? -3.195 8.031 -4.078 1 98.94 64 ALA B C 1
ATOM 1364 O O . ALA B 1 64 ? -2.777 7.465 -5.09 1 98.94 64 ALA B O 1
ATOM 1365 N N . LEU B 1 65 ? -4.426 7.992 -3.703 1 98.88 65 LEU B N 1
ATOM 1366 C CA . LEU B 1 65 ? -5.387 7.133 -4.383 1 98.88 65 LEU B CA 1
ATOM 1367 C C . LEU B 1 65 ? -6.352 7.961 -5.23 1 98.88 65 LEU B C 1
ATOM 1369 O O . LEU B 1 65 ? -6.84 7.488 -6.258 1 98.88 65 LEU B O 1
ATOM 1373 N N . ASP B 1 66 ? -6.727 9.07 -4.762 1 98.88 66 ASP B N 1
ATOM 1374 C CA . ASP B 1 66 ? -7.688 9.961 -5.406 1 98.88 66 ASP B CA 1
ATOM 1375 C C . ASP B 1 66 ? -7.426 11.422 -5.023 1 98.88 66 ASP B C 1
ATOM 1377 O O . ASP B 1 66 ? -7.102 11.719 -3.873 1 98.88 66 ASP B O 1
ATOM 1381 N N . GLY B 1 67 ? -7.547 12.336 -6.016 1 98.62 67 GLY B N 1
ATOM 1382 C CA . GLY B 1 67 ? -7.383 13.758 -5.754 1 98.62 67 GLY B CA 1
ATOM 1383 C C . GLY B 1 67 ? -5.934 14.172 -5.594 1 98.62 67 GLY B C 1
ATOM 1384 O O . GLY B 1 67 ? -5.043 13.586 -6.207 1 98.62 67 GLY B O 1
ATOM 1385 N N . THR B 1 68 ? -5.75 15.281 -4.941 1 98.5 68 THR B N 1
ATOM 1386 C CA . THR B 1 68 ? -4.43 15.859 -4.73 1 98.5 68 THR B CA 1
ATOM 1387 C C . THR B 1 68 ? -4.242 16.266 -3.27 1 98.5 68 THR B C 1
ATOM 1389 O O . THR B 1 68 ? -5.121 16.891 -2.678 1 98.5 68 THR B O 1
ATOM 1392 N N . GLY B 1 69 ? -3.137 15.844 -2.699 1 98.69 69 GLY B N 1
ATOM 1393 C CA . GLY B 1 69 ? -2.764 16.219 -1.346 1 98.69 69 GLY B CA 1
ATOM 1394 C C . GLY B 1 69 ? -1.496 17.062 -1.286 1 98.69 69 GLY B C 1
ATOM 1395 O O . GLY B 1 69 ? -0.627 16.938 -2.152 1 98.69 69 GLY B O 1
ATOM 1396 N N . GLU B 1 70 ? -1.448 17.906 -0.347 1 98.81 70 GLU B N 1
ATOM 1397 C CA . GLU B 1 70 ? -0.222 18.625 -0.015 1 98.81 70 GLU B CA 1
ATOM 1398 C C . GLU B 1 70 ? 0.467 18 1.2 1 98.81 70 GLU B C 1
ATOM 1400 O O . GLU B 1 70 ? -0.098 17.984 2.295 1 98.81 70 GLU B O 1
ATOM 1405 N N . ILE B 1 71 ? 1.671 17.531 0.996 1 98.81 71 ILE B N 1
ATOM 1406 C CA . ILE B 1 71 ? 2.459 16.891 2.051 1 98.81 71 ILE B CA 1
ATOM 1407 C C . ILE B 1 71 ? 3.596 17.828 2.469 1 98.81 71 ILE B C 1
ATOM 1409 O O . ILE B 1 71 ? 4.387 18.266 1.63 1 98.81 71 ILE B O 1
ATOM 1413 N N . THR B 1 72 ? 3.629 18.156 3.695 1 98.69 72 THR B N 1
ATOM 1414 C CA . THR B 1 72 ? 4.715 18.969 4.215 1 98.69 72 THR B CA 1
ATOM 1415 C C . THR B 1 72 ? 5.691 18.125 5.027 1 98.69 72 THR B C 1
ATOM 1417 O O . THR B 1 72 ? 5.289 17.422 5.957 1 98.69 72 THR B O 1
ATOM 1420 N N . ILE B 1 73 ? 6.945 18.172 4.574 1 98.12 73 ILE B N 1
ATOM 1421 C CA . ILE B 1 73 ? 8.031 17.5 5.289 1 98.12 73 ILE B CA 1
ATOM 1422 C C . ILE B 1 73 ? 9.102 18.531 5.66 1 98.12 73 ILE B C 1
ATOM 1424 O O . ILE B 1 73 ? 9.688 19.172 4.781 1 98.12 73 ILE B O 1
ATOM 1428 N N . ASP B 1 74 ? 9.508 18.656 6.922 1 96.12 74 ASP B N 1
ATOM 14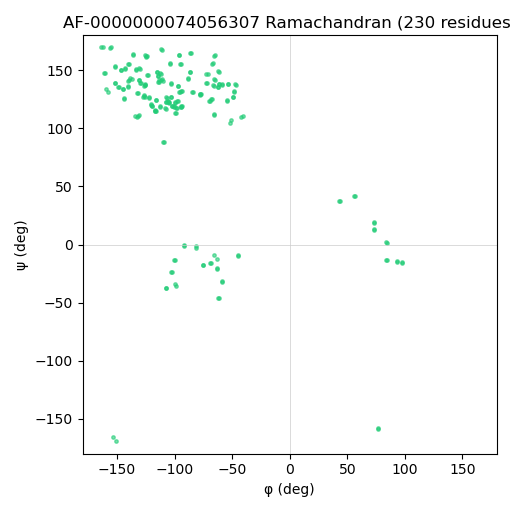29 C CA . ASP B 1 74 ? 10.484 19.625 7.379 1 96.12 74 ASP B CA 1
ATOM 1430 C C . ASP B 1 74 ? 10.227 21 6.758 1 96.12 74 ASP B C 1
ATOM 1432 O O . ASP B 1 74 ? 11.141 21.625 6.207 1 96.12 74 ASP B O 1
ATOM 1436 N N . ASP B 1 75 ? 9.102 21.422 6.574 1 94.38 75 ASP B N 1
ATOM 1437 C CA . ASP B 1 75 ? 8.672 22.734 6.121 1 94.38 75 ASP B CA 1
ATOM 1438 C C . ASP B 1 75 ? 8.711 22.828 4.598 1 94.38 75 ASP B C 1
ATOM 1440 O O . ASP B 1 75 ? 8.602 23.922 4.035 1 94.38 75 ASP B O 1
ATOM 1444 N N . THR B 1 76 ? 9.07 21.734 3.936 1 98.06 76 THR B N 1
ATOM 1445 C CA . THR B 1 76 ? 9 21.672 2.48 1 98.06 76 THR B CA 1
ATOM 1446 C C . THR B 1 76 ? 7.672 21.062 2.035 1 98.06 76 THR B C 1
ATOM 1448 O O . THR B 1 76 ? 7.285 20 2.514 1 98.06 76 THR B O 1
ATOM 1451 N N . LYS B 1 77 ? 7.027 21.688 1.103 1 98.38 77 LYS B N 1
ATOM 1452 C CA . LYS B 1 77 ? 5.734 21.234 0.606 1 98.38 77 LYS B CA 1
ATOM 1453 C C . LYS B 1 77 ? 5.898 20.406 -0.67 1 98.38 77 LYS B C 1
ATOM 1455 O O . LYS B 1 77 ? 6.688 20.766 -1.548 1 98.38 77 LYS B O 1
ATOM 1460 N N . HIS B 1 78 ? 5.191 19.344 -0.706 1 98.69 78 HIS B N 1
ATOM 1461 C CA . HIS B 1 78 ? 5.105 18.484 -1.876 1 98.69 78 HIS B CA 1
ATOM 1462 C C . HIS B 1 78 ? 3.656 18.25 -2.283 1 98.69 78 HIS B C 1
ATOM 1464 O O . HIS B 1 78 ? 2.828 17.859 -1.451 1 98.69 78 HIS B O 1
ATOM 1470 N N . MET B 1 79 ? 3.377 18.484 -3.523 1 98.75 79 MET B N 1
ATOM 1471 C CA . MET B 1 79 ? 2.068 18.094 -4.027 1 98.75 79 MET B CA 1
ATOM 1472 C C . MET B 1 79 ? 2.08 16.62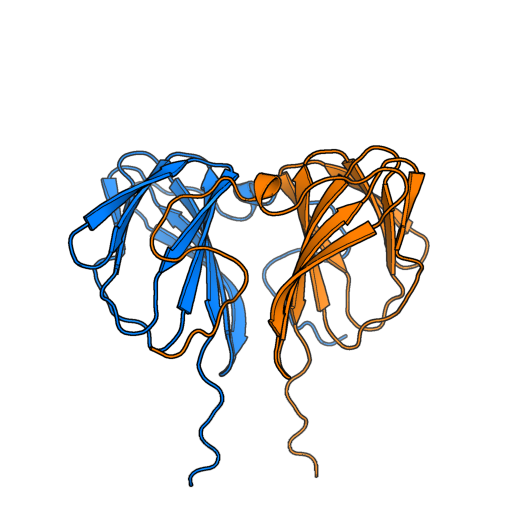5 -4.457 1 98.75 79 MET B C 1
ATOM 1474 O O . MET B 1 79 ? 2.998 16.188 -5.152 1 98.75 79 MET B O 1
ATOM 1478 N N . LEU B 1 80 ? 1.125 15.93 -4.016 1 98.81 80 LEU B N 1
ATOM 1479 C CA . LEU B 1 80 ? 1.016 14.5 -4.301 1 98.81 80 LEU B CA 1
ATOM 1480 C C . LEU B 1 80 ? -0.28 14.195 -5.043 1 98.81 80 LEU B C 1
ATOM 1482 O O . LEU B 1 80 ? -1.372 14.414 -4.516 1 98.81 80 LEU B O 1
ATOM 1486 N N . HIS B 1 81 ? -0.163 13.656 -6.246 1 98.69 81 HIS B N 1
ATOM 1487 C CA . HIS B 1 81 ? -1.311 13.344 -7.09 1 98.69 81 HIS B CA 1
ATOM 1488 C C . HIS B 1 81 ? -1.608 11.852 -7.094 1 98.69 81 HIS B C 1
ATOM 1490 O O . HIS B 1 81 ? -0.715 11.039 -6.855 1 98.69 81 HIS B O 1
ATOM 1496 N N . ALA B 1 82 ? -2.92 11.57 -7.406 1 98.69 82 ALA B N 1
ATOM 1497 C CA . ALA B 1 82 ? -3.309 10.164 -7.484 1 98.69 82 ALA B CA 1
ATOM 1498 C C . ALA B 1 82 ? -2.316 9.367 -8.328 1 98.69 82 ALA B C 1
ATOM 1500 O O . ALA B 1 82 ? -1.9 9.812 -9.398 1 98.69 82 ALA B O 1
ATOM 1501 N N . GLY B 1 83 ? -1.88 8.219 -7.766 1 98.62 83 GLY B N 1
ATOM 1502 C CA . GLY B 1 83 ? -0.921 7.367 -8.453 1 98.62 83 GLY B CA 1
ATOM 1503 C C . GLY B 1 83 ? 0.508 7.586 -7.992 1 98.62 83 GLY B C 1
ATOM 1504 O O . GLY B 1 83 ? 1.386 6.766 -8.266 1 98.62 83 GLY B O 1
ATOM 1505 N N . GLU B 1 84 ? 0.758 8.688 -7.305 1 98.88 84 GLU B N 1
ATOM 1506 C CA . GLU B 1 84 ? 2.084 8.992 -6.77 1 98.88 84 GLU B CA 1
ATOM 1507 C C . GLU B 1 84 ? 2.203 8.555 -5.312 1 98.88 84 GLU B C 1
ATOM 1509 O O . GLU B 1 84 ? 1.195 8.273 -4.66 1 98.88 84 GLU B O 1
ATOM 1514 N N . CYS B 1 85 ? 3.457 8.461 -4.836 1 98.94 85 CYS B N 1
ATOM 1515 C CA . CYS B 1 85 ? 3.748 8.156 -3.439 1 98.94 85 CYS B CA 1
ATOM 1516 C C . CYS B 1 85 ? 4.859 9.055 -2.91 1 98.94 85 CYS B C 1
ATOM 1518 O O . CYS B 1 85 ? 5.539 9.734 -3.686 1 98.94 85 CYS B O 1
ATOM 1520 N N . ILE B 1 86 ? 4.957 9.117 -1.597 1 98.88 86 ILE B N 1
ATOM 1521 C CA . ILE B 1 86 ? 6.035 9.859 -0.952 1 98.88 86 ILE B CA 1
ATOM 1522 C C . ILE B 1 86 ? 6.395 9.195 0.375 1 98.88 86 ILE B C 1
ATOM 1524 O O . ILE B 1 86 ? 5.516 8.758 1.116 1 98.88 86 ILE B O 1
ATOM 1528 N N . VAL B 1 87 ? 7.688 9.062 0.613 1 98.81 87 VAL B N 1
ATOM 1529 C CA . VAL B 1 87 ? 8.172 8.562 1.895 1 98.81 87 VAL B CA 1
ATOM 1530 C C . VAL B 1 87 ? 8.484 9.727 2.826 1 98.81 87 VAL B C 1
ATOM 1532 O O . VAL B 1 87 ? 9.305 10.586 2.5 1 98.81 87 VAL B O 1
ATOM 1535 N N . MET B 1 88 ? 7.809 9.75 3.885 1 98.38 88 MET B N 1
ATOM 1536 C CA . MET B 1 88 ? 8.102 10.695 4.961 1 98.38 88 MET B CA 1
ATOM 1537 C C . MET B 1 88 ? 9.016 10.062 6.004 1 98.38 88 MET B C 1
ATOM 1539 O O . MET B 1 88 ? 8.641 9.094 6.66 1 98.38 88 MET B O 1
ATOM 1543 N N . PRO B 1 89 ? 10.188 10.617 6.184 1 97.81 89 PRO B N 1
ATOM 1544 C CA . PRO B 1 89 ? 11.203 9.961 7.012 1 97.81 89 PRO B CA 1
ATOM 1545 C C . PRO B 1 89 ? 10.867 9.992 8.5 1 97.81 89 PRO B C 1
ATOM 1547 O O . PRO B 1 89 ? 10.328 10.984 8.992 1 97.81 89 PRO B O 1
ATOM 1550 N N . ALA B 1 90 ? 11.273 8.922 9.18 1 97.44 90 ALA B N 1
ATOM 1551 C CA . ALA B 1 90 ? 11.148 8.836 10.633 1 97.44 90 ALA B CA 1
ATOM 1552 C C . ALA B 1 90 ? 11.797 10.039 11.312 1 97.44 90 ALA B C 1
ATOM 1554 O O . ALA B 1 90 ? 12.875 10.477 10.914 1 97.44 90 ALA B O 1
ATOM 1555 N N . GLY B 1 91 ? 11.086 10.539 12.336 1 95.94 91 GLY B N 1
ATOM 1556 C CA . GLY B 1 91 ? 11.648 11.594 13.156 1 95.94 91 GLY B CA 1
ATOM 1557 C C . GLY B 1 91 ? 11.453 12.977 12.562 1 95.94 91 GLY B C 1
ATOM 1558 O O . GLY B 1 91 ? 11.703 13.984 13.227 1 95.94 91 GLY B O 1
ATOM 1559 N N . HIS B 1 92 ? 11.086 13.094 11.367 1 96.62 92 HIS B N 1
ATOM 1560 C CA . HIS B 1 92 ? 10.859 14.375 10.711 1 96.62 92 HIS B CA 1
ATOM 1561 C C . HIS B 1 92 ? 9.391 14.773 10.758 1 96.62 92 HIS B C 1
ATOM 1563 O O . HIS B 1 92 ? 8.516 13.961 10.445 1 96.62 92 HIS B O 1
ATOM 1569 N N . PRO B 1 93 ? 9.148 15.984 11.156 1 97.38 93 PRO B N 1
ATOM 1570 C CA . PRO B 1 93 ? 7.746 16.422 11.164 1 97.38 93 PRO B CA 1
ATOM 1571 C C . PRO B 1 93 ? 7.113 16.391 9.773 1 97.38 93 PRO B C 1
ATOM 1573 O O . PRO B 1 93 ? 7.766 16.75 8.789 1 97.38 93 PRO B O 1
ATOM 1576 N N . HIS B 1 94 ? 5.922 15.945 9.68 1 98.44 94 HIS B N 1
ATOM 1577 C CA . HIS B 1 94 ? 5.184 15.914 8.422 1 98.44 94 HIS B CA 1
ATOM 1578 C C . HIS B 1 94 ? 3.705 16.219 8.648 1 98.44 94 HIS B C 1
ATOM 1580 O O . HIS B 1 94 ? 3.186 16.031 9.75 1 98.44 94 HIS B O 1
ATOM 1586 N N . ALA B 1 95 ? 3.049 16.781 7.699 1 98.44 95 ALA B N 1
ATOM 1587 C CA . ALA B 1 95 ? 1.628 17.109 7.684 1 98.44 95 ALA B CA 1
ATOM 1588 C C . ALA B 1 95 ? 1.005 16.812 6.324 1 98.44 95 ALA B C 1
ATOM 1590 O O . ALA B 1 95 ? 1.712 16.719 5.316 1 98.44 95 ALA B O 1
ATOM 1591 N N . VAL B 1 96 ? -0.302 16.594 6.352 1 98.69 96 VAL B N 1
ATOM 1592 C CA . VAL B 1 96 ? -1.055 16.375 5.121 1 98.69 96 VAL B CA 1
ATOM 1593 C C . VAL B 1 96 ? -2.229 17.359 5.051 1 98.69 96 VAL B C 1
ATOM 1595 O O . VAL B 1 96 ? -3.031 17.438 5.984 1 98.69 96 VAL B O 1
ATOM 1598 N N . ARG B 1 97 ? -2.312 18.047 4.016 1 98.44 97 ARG B N 1
ATOM 1599 C CA . ARG B 1 97 ? -3.438 18.922 3.73 1 98.44 97 ARG B CA 1
ATOM 1600 C C . ARG B 1 97 ? -4.094 18.562 2.402 1 98.44 97 ARG B C 1
ATOM 1602 O O . ARG B 1 97 ? -3.414 18.172 1.455 1 98.44 97 ARG B O 1
ATOM 1609 N N . ALA B 1 98 ? -5.434 18.734 2.371 1 98.75 98 ALA B N 1
ATOM 1610 C CA . ALA B 1 98 ? -6.176 18.453 1.143 1 98.75 98 ALA B CA 1
ATOM 1611 C C . ALA B 1 98 ? -6.688 19.75 0.511 1 98.75 98 ALA B C 1
ATOM 1613 O O . ALA B 1 98 ? -7.816 20.172 0.775 1 98.75 98 ALA B O 1
ATOM 1614 N N . PRO B 1 99 ? -5.863 20.328 -0.314 1 98.19 99 PRO B N 1
ATOM 1615 C CA . PRO B 1 99 ? -6.402 21.484 -1.025 1 98.19 99 PRO B CA 1
ATOM 1616 C C . PRO B 1 99 ? -7.641 21.156 -1.853 1 98.19 99 PRO B C 1
ATOM 1618 O O . PRO B 1 99 ? -8.477 22.031 -2.102 1 98.19 99 PRO B O 1
ATOM 1621 N N . GLU B 1 100 ? -7.68 19.984 -2.338 1 97.69 100 GLU B N 1
ATOM 1622 C CA . GLU B 1 100 ? -8.867 19.312 -2.852 1 97.69 100 GLU B CA 1
ATOM 1623 C C . GLU B 1 100 ? -9.086 17.984 -2.141 1 97.69 100 GLU B C 1
ATOM 1625 O O . GLU B 1 100 ? -8.195 17.469 -1.458 1 97.69 100 GLU B O 1
ATOM 1630 N N . ALA B 1 101 ? -10.336 17.469 -2.258 1 98.38 101 ALA B N 1
ATOM 1631 C CA . ALA B 1 101 ? -10.57 16.156 -1.65 1 98.38 101 ALA B CA 1
ATOM 1632 C C . ALA B 1 101 ? -9.461 15.18 -2.033 1 98.38 101 ALA B C 1
ATOM 1634 O O . ALA B 1 101 ? -9.008 15.156 -3.18 1 98.38 101 ALA B O 1
ATOM 1635 N N . PHE B 1 102 ? -9.031 14.398 -0.998 1 98.88 102 PHE B N 1
ATOM 1636 C CA . PHE B 1 102 ? -7.82 13.609 -1.147 1 98.88 102 PHE B CA 1
ATOM 1637 C C . PHE B 1 102 ? -7.953 12.273 -0.425 1 98.88 102 PHE B C 1
ATOM 1639 O O . PHE B 1 102 ? -8.305 12.234 0.756 1 98.88 102 PHE B O 1
ATOM 1646 N N . LYS B 1 103 ? -7.727 11.156 -1.133 1 98.94 103 LYS B N 1
ATOM 1647 C CA . LYS B 1 103 ? -7.672 9.828 -0.532 1 98.94 103 LYS B CA 1
ATOM 1648 C C . LYS B 1 103 ? -6.266 9.234 -0.631 1 98.94 103 LYS B C 1
ATOM 1650 O O . LYS B 1 103 ? -5.594 9.391 -1.655 1 98.94 103 LYS B O 1
ATOM 1655 N N . MET B 1 104 ? -5.879 8.586 0.455 1 98.94 104 MET B N 1
ATOM 1656 C CA . MET B 1 104 ? -4.523 8.047 0.503 1 98.94 104 MET B CA 1
ATOM 1657 C C . MET B 1 104 ? -4.484 6.746 1.305 1 98.94 104 MET B C 1
ATOM 1659 O O . MET B 1 104 ? -5.367 6.496 2.127 1 98.94 104 MET B O 1
ATOM 1663 N N . LEU B 1 105 ? -3.568 5.891 0.95 1 98.94 105 LEU B N 1
ATOM 1664 C CA . LEU B 1 105 ? -3.129 4.773 1.779 1 98.94 105 LEU B CA 1
ATOM 1665 C C . LEU B 1 105 ? -1.847 5.121 2.525 1 98.94 105 LEU B C 1
ATOM 1667 O O . LEU B 1 105 ? -0.867 5.555 1.915 1 98.94 105 LEU B O 1
ATOM 1671 N N . LEU B 1 106 ? -1.877 5.012 3.854 1 98.88 106 LEU B N 1
ATOM 1672 C CA . LEU B 1 106 ? -0.729 5.281 4.711 1 98.88 106 LEU B CA 1
ATOM 1673 C C . LEU B 1 106 ? -0.131 3.986 5.246 1 98.88 106 LEU B C 1
ATOM 1675 O O . LEU B 1 106 ? -0.842 3.162 5.824 1 98.88 106 LEU B O 1
ATOM 1679 N N . ILE B 1 107 ? 1.118 3.797 4.98 1 98.81 107 ILE B N 1
ATOM 1680 C CA . ILE B 1 107 ? 1.876 2.68 5.535 1 98.81 107 ILE B CA 1
ATOM 1681 C C . ILE B 1 107 ? 2.996 3.209 6.426 1 98.81 107 ILE B C 1
ATOM 1683 O O . ILE B 1 107 ? 3.898 3.906 5.953 1 98.81 107 ILE B O 1
ATOM 1687 N N . VAL B 1 108 ? 2.918 2.926 7.66 1 98.44 108 VAL B N 1
ATOM 1688 C CA . VAL B 1 108 ? 3.984 3.322 8.57 1 98.44 108 VAL B CA 1
ATOM 1689 C C . VAL B 1 108 ? 4.801 2.096 8.977 1 98.44 108 VAL B C 1
ATOM 1691 O O . VAL B 1 108 ? 4.242 1.079 9.398 1 98.44 108 VAL B O 1
ATOM 1694 N N . VAL B 1 109 ? 6.074 2.135 8.797 1 98.12 109 VAL B N 1
ATOM 1695 C CA . VAL B 1 109 ? 6.996 1.069 9.18 1 98.12 109 VAL B CA 1
ATOM 1696 C C . VAL B 1 109 ? 7.805 1.498 10.398 1 98.12 109 VAL B C 1
ATOM 1698 O O . VAL B 1 109 ? 8.602 2.434 10.328 1 98.12 109 VAL B O 1
ATOM 1701 N N . PHE B 1 110 ? 7.645 0.807 11.461 1 96.44 110 PHE B N 1
ATOM 1702 C CA . PHE B 1 110 ? 8.258 1.173 12.734 1 96.44 110 PHE B CA 1
ATOM 1703 C C . PHE B 1 110 ? 9.586 0.447 12.922 1 96.44 110 PHE B C 1
ATOM 1705 O O . PHE B 1 110 ? 9.812 -0.602 12.32 1 96.44 110 PHE B O 1
ATOM 1712 N N . PRO B 1 111 ? 10.461 1.026 13.719 1 92.62 111 PRO B N 1
ATOM 1713 C CA . PRO B 1 111 ? 11.711 0.324 14.031 1 92.62 111 PRO B CA 1
ATOM 1714 C C . PRO B 1 111 ? 11.477 -1.001 14.758 1 92.62 111 PRO B C 1
ATOM 1716 O O . PRO B 1 111 ? 10.453 -1.171 15.422 1 92.62 111 PRO B O 1
ATOM 1719 N N . PRO B 1 112 ? 12.438 -1.955 14.469 1 85.5 112 PRO B N 1
ATOM 1720 C CA . PRO B 1 112 ? 12.32 -3.197 15.234 1 85.5 112 PRO B CA 1
ATOM 1721 C C . PRO B 1 112 ? 12.398 -2.971 16.734 1 85.5 112 PRO B C 1
ATOM 1723 O O . PRO B 1 112 ? 13.023 -2.008 17.188 1 85.5 112 PRO B O 1
ATOM 1726 N N . GLU B 1 113 ? 11.594 -3.611 17.453 1 71.88 113 GLU B N 1
ATOM 1727 C CA . GLU B 1 113 ? 11.656 -3.494 18.906 1 71.88 113 GLU B CA 1
ATOM 1728 C C . GLU B 1 113 ? 13.078 -3.742 19.422 1 71.88 113 GLU B C 1
ATOM 1730 O O . GLU B 1 113 ? 13.797 -4.586 18.875 1 71.88 113 GLU B O 1
ATOM 1735 N N . SER B 1 114 ? 13.852 -2.746 19.828 1 59.47 114 SER B N 1
ATOM 1736 C CA . SER B 1 114 ? 15.172 -2.924 20.438 1 59.47 114 SER B CA 1
ATOM 1737 C C . SER B 1 114 ? 15.172 -4.098 21.406 1 59.47 114 SER B C 1
ATOM 1739 O O . SER B 1 114 ? 14.227 -4.277 22.172 1 59.47 114 SER B O 1
ATOM 1741 N N . ALA B 1 115 ? 15.875 -5.199 21.031 1 47.41 115 ALA B N 1
ATOM 1742 C CA . ALA B 1 115 ? 16.219 -6.191 22.062 1 47.41 115 ALA B CA 1
ATOM 1743 C C . ALA B 1 115 ? 16.734 -5.516 23.328 1 47.41 115 ALA B C 1
ATOM 1745 O O . ALA B 1 115 ? 17.203 -6.191 24.25 1 47.41 115 ALA B O 1
ATOM 1746 N N . THR B 1 116 ? 16.984 -4.379 23.375 1 38.28 116 THR B N 1
ATOM 1747 C CA . THR B 1 116 ? 17.812 -3.877 24.469 1 38.28 116 THR B CA 1
ATOM 1748 C C . THR B 1 116 ? 17.125 -4.078 25.812 1 38.28 116 THR B C 1
ATOM 1750 O O . THR B 1 116 ? 17.672 -3.732 26.859 1 38.28 116 THR B O 1
ATOM 1753 N N . ASP B 1 117 ? 15.797 -4.422 26 1 31.56 117 ASP B N 1
ATOM 1754 C CA . ASP B 1 117 ? 15.758 -4.617 27.438 1 31.56 117 ASP B CA 1
ATOM 1755 C C . ASP B 1 117 ? 16.344 -5.973 27.828 1 31.56 117 ASP B C 1
ATOM 1757 O O . ASP B 1 117 ? 16.094 -6.977 27.156 1 31.56 117 ASP B O 1
#

Secondary structure (DSSP, 8-state):
---SS-SS-BSS-EEGGGGS---TT-EEEEEEEE-SSEEEEEEEE-TT-EEEEE--SSEEEEEEEEEEEEEEETTEEEEEETTEEEEEPTTS-EEEE-SS-EEEEEEEEPPP--TT-/---SS-SS-BSS-EEGGGGS---TT-EEEEEEEE-SSEEEEEEEE-TT-EEEEE--SSEEEEEEEEEEEEEEETTEEEEEETTEEEEEPTTS-EEEE-SS-EEEEEEEEPPP--TT-

Radius of gyration: 17.36 Å; Cα contacts (8 Å, |Δi|>4): 677; chains: 2; bounding box: 37×45×49 Å

pLDDT: mean 95.27, std 10.85, range [31.56, 98.94]